Protein 8OWS (pdb70)

B-factor: mean 21.53, std 9.05, range [9.42, 72.97]

Structure (mmCIF, N/CA/C/O backbone):
data_8OWS
#
_entry.id   8OWS
#
_cell.length_a   48.378
_cell.length_b   68.054
_cell.length_c   69.747
_cell.angle_alpha   90.000
_cell.angle_beta   90.000
_cell.angle_gamma   90.000
#
_symmetry.space_group_name_H-M   'P 21 21 21'
#
loop_
_entity.id
_entity.type
_entity.pdbx_description
1 polymer PIM1
2 polymer 'Type IV secretion protein Rhs'
3 water water
#
loop_
_atom_site.group_PDB
_atom_site.id
_atom_site.type_symbol
_atom_site.label_atom_id
_atom_site.label_alt_id
_atom_site.label_comp_id
_atom_site.label_asym_id
_atom_site.label_entity_id
_atom_site.label_seq_id
_atom_site.pdbx_PDB_ins_code
_atom_site.Cartn_x
_atom_site.Cartn_y
_atom_site.Cartn_z
_atom_site.occupancy
_atom_site.B_iso_or_equiv
_atom_site.auth_seq_id
_atom_site.auth_comp_id
_atom_site.auth_asym_id
_atom_site.auth_atom_id
_atom_site.pdbx_PDB_model_num
ATOM 1 N N . MET A 1 1 ? 24.30681 -28.80986 -18.37208 1.000 37.79192 1 MET A N 1
ATOM 2 C CA . MET A 1 1 ? 23.58626 -28.70533 -17.10724 1.000 33.14733 1 MET A CA 1
ATOM 3 C C . MET A 1 1 ? 23.00169 -27.31112 -16.94460 1.000 27.86773 1 MET A C 1
ATOM 4 O O . MET A 1 1 ? 23.54348 -26.33303 -17.47235 1.000 28.73252 1 MET A O 1
ATOM 9 N N . ILE A 1 2 ? 21.91043 -27.22396 -16.19178 1.000 28.16464 2 ILE A N 1
ATOM 10 C CA . ILE A 1 2 ? 21.26996 -25.94207 -15.91791 1.000 26.54236 2 ILE A CA 1
ATOM 11 C C . ILE A 1 2 ? 22.06379 -25.21270 -14.84149 1.000 25.13250 2 ILE A C 1
ATOM 12 O O . ILE A 1 2 ? 22.41417 -25.78951 -13.80701 1.000 23.55652 2 ILE A O 1
ATOM 17 N N . ASN A 1 3 ? 22.37505 -23.94720 -15.09993 1.000 23.23675 3 ASN A N 1
ATOM 18 C CA . ASN A 1 3 ? 23.18910 -23.16650 -14.17546 1.000 24.23567 3 ASN A CA 1
ATOM 19 C C . ASN A 1 3 ? 22.52414 -23.08667 -12.80205 1.000 25.88496 3 ASN A C 1
ATOM 20 O O . ASN A 1 3 ? 21.32545 -22.81142 -12.69519 1.000 22.35384 3 ASN A O 1
ATOM 25 N N . ASN A 1 4 ? 23.31253 -23.30083 -11.73986 1.000 22.66947 4 ASN A N 1
ATOM 26 C CA . ASN A 1 4 ? 22.75540 -23.32195 -10.38647 1.000 25.64741 4 ASN A CA 1
ATOM 27 C C . ASN A 1 4 ? 22.07426 -22.01027 -10.01034 1.000 19.49645 4 ASN A C 1
ATOM 28 O O . ASN A 1 4 ? 21.11777 -22.01259 -9.23060 1.000 20.89459 4 ASN A O 1
ATOM 33 N N . LYS A 1 5 ? 22.58308 -20.87678 -10.49710 1.000 21.12500 5 LYS A N 1
ATOM 34 C CA . LYS A 1 5 ? 21.94149 -19.60870 -10.17120 1.000 19.89707 5 LYS A CA 1
ATOM 35 C C . LYS A 1 5 ? 20.50939 -19.56261 -10.69789 1.000 18.79128 5 LYS A C 1
ATOM 36 O O . LYS A 1 5 ? 19.63457 -18.95205 -10.07018 1.000 18.85277 5 LYS A O 1
ATOM 55 N N . LEU A 1 6 ? 20.24689 -20.22359 -11.83061 1.000 18.91391 6 LEU A N 1
ATOM 56 C CA . LEU A 1 6 ? 18.89325 -20.23545 -12.37365 1.000 19.27800 6 LEU A CA 1
ATOM 57 C C . LEU A 1 6 ? 17.96945 -21.07942 -11.51050 1.000 19.13967 6 LEU A C 1
ATOM 58 O O . LEU A 1 6 ? 16.78287 -20.77309 -11.37158 1.000 16.36358 6 LEU A O 1
ATOM 74 N N . ILE A 1 7 ? 18.48627 -22.16773 -10.93445 1.000 18.65805 7 ILE A N 1
ATOM 75 C CA . ILE A 1 7 ? 17.68071 -22.95834 -10.00872 1.000 18.30071 7 ILE A CA 1
ATOM 76 C C . ILE A 1 7 ? 17.32344 -22.12657 -8.78224 1.000 17.42470 7 ILE A C 1
ATOM 77 O O . ILE A 1 7 ? 16.20359 -22.20175 -8.26365 1.000 16.97300 7 ILE A O 1
ATOM 93 N N . GLU A 1 8 ? 18.25495 -21.28558 -8.33129 1.000 18.52988 8 GLU A N 1
ATOM 94 C CA . GLU A 1 8 ? 17.96640 -20.39896 -7.21024 1.000 19.50397 8 GLU A CA 1
ATOM 95 C C . GLU A 1 8 ? 16.88155 -19.38472 -7.56180 1.000 16.57124 8 GLU A C 1
ATOM 96 O O . GLU A 1 8 ? 15.98037 -19.12839 -6.76010 1.000 17.64736 8 GLU A O 1
ATOM 108 N N . ILE A 1 9 ? 16.92312 -18.82245 -8.77553 1.000 16.30897 9 ILE A N 1
ATOM 109 C CA . ILE A 1 9 ? 15.85326 -17.91904 -9.19846 1.000 16.35119 9 ILE A CA 1
ATOM 110 C C . ILE A 1 9 ? 14.51054 -18.64648 -9.20166 1.000 17.21720 9 ILE A C 1
ATOM 111 O O . ILE A 1 9 ? 13.49631 -18.11465 -8.74021 1.000 16.58020 9 ILE A O 1
ATOM 127 N N . ASP A 1 10 ? 14.48739 -19.88183 -9.72214 1.000 15.89191 10 ASP A N 1
ATOM 128 C CA . ASP A 1 10 ? 13.26678 -20.69910 -9.70302 1.000 17.71664 10 ASP A CA 1
ATOM 129 C C . ASP A 1 10 ? 12.73268 -20.82895 -8.28237 1.000 15.59983 10 ASP A C 1
ATOM 130 O O . ASP A 1 10 ? 11.53350 -20.63712 -8.02548 1.000 16.16671 10 ASP A O 1
ATOM 139 N N A ASN A 1 11 ? 13.62052 -21.11709 -7.32810 0.589 17.10131 11 ASN A N 1
ATOM 140 N N B ASN A 1 11 ? 13.61794 -21.12754 -7.32666 0.411 17.12654 11 ASN A N 1
ATOM 141 C CA A ASN A 1 11 ? 13.18773 -21.27182 -5.94288 0.589 19.37126 11 ASN A CA 1
ATOM 142 C CA B ASN A 1 11 ? 13.18431 -21.26599 -5.93960 0.411 19.38386 11 ASN A CA 1
ATOM 143 C C A ASN A 1 11 ? 12.57815 -19.98209 -5.40666 0.589 18.37864 11 ASN A C 1
ATOM 144 C C B ASN A 1 11 ? 12.56198 -19.97621 -5.42405 0.411 18.41856 11 ASN A C 1
ATOM 145 O O A ASN A 1 11 ? 11.57592 -20.01293 -4.68432 0.589 19.19894 11 ASN A O 1
ATOM 146 O O B ASN A 1 11 ? 11.54357 -20.00201 -4.72311 0.411 19.19803 11 ASN A O 1
ATOM 167 N N . CYS A 1 12 ? 13.15744 -18.83494 -5.77159 1.000 16.64000 12 CYS A N 1
ATOM 168 C CA . CYS A 1 12 ? 12.63379 -17.56060 -5.29351 1.000 19.61416 12 CYS A CA 1
ATOM 169 C C . CYS A 1 12 ? 11.28950 -17.24549 -5.93027 1.000 18.63304 12 CYS A C 1
ATOM 170 O O . CYS A 1 12 ? 10.32906 -16.89537 -5.24191 1.000 19.72633 12 CYS A O 1
ATOM 178 N N . LEU A 1 13 ? 11.20512 -17.37420 -7.25721 1.000 17.44549 13 LEU A N 1
ATOM 179 C CA . LEU A 1 13 ? 9.97589 -17.05580 -7.96197 1.000 18.45587 13 LEU A CA 1
ATOM 180 C C . LEU A 1 13 ? 8.82704 -17.92240 -7.49700 1.000 21.00582 13 LEU A C 1
ATOM 181 O O . LEU A 1 13 ? 7.66866 -17.50209 -7.54438 1.000 20.29971 13 LEU A O 1
ATOM 197 N N . SER A 1 14 ? 9.12650 -19.14426 -7.08172 1.000 20.11033 14 SER A N 1
ATOM 198 C CA . SER A 1 14 ? 8.08986 -20.10642 -6.75751 1.000 20.26701 14 SER A CA 1
ATOM 199 C C . SER A 1 14 ? 7.68752 -20.03691 -5.29797 1.000 22.18709 14 SER A C 1
ATOM 200 O O . SER A 1 14 ? 6.77805 -20.75599 -4.88454 1.000 23.09066 14 SER A O 1
ATOM 208 N N . ALA A 1 15 ? 8.33845 -19.18840 -4.51785 1.000 20.54771 15 ALA A N 1
ATOM 209 C CA . ALA A 1 15 ? 8.03254 -19.09993 -3.10340 1.000 19.83305 15 ALA A CA 1
ATOM 210 C C . ALA A 1 15 ? 6.62358 -18.55182 -2.89831 1.000 23.43234 15 ALA A C 1
ATOM 211 O O . ALA A 1 15 ? 6.17102 -17.67127 -3.64848 1.000 21.21626 15 ALA A O 1
ATOM 213 N N . PRO A 1 16 ? 5.90403 -19.03620 -1.89376 1.000 22.27250 16 PRO A N 1
ATOM 214 C CA . PRO A 1 16 ? 4.56914 -18.50033 -1.62928 1.000 24.08068 16 PRO A CA 1
ATOM 215 C C . PRO A 1 16 ? 4.61524 -16.98767 -1.45834 1.000 23.82130 16 PRO A C 1
ATOM 216 O O . PRO A 1 16 ? 5.49493 -16.43797 -0.78927 1.000 22.56509 16 PRO A O 1
ATOM 220 N N . SER A 1 17 ? 3.65812 -16.31085 -2.08337 1.000 21.46031 17 SER A N 1
ATOM 221 C CA . SER A 1 17 ? 3.45264 -14.87056 -1.94005 1.000 24.84683 17 SER A CA 1
ATOM 222 C C . SER A 1 17 ? 4.56944 -14.01194 -2.52292 1.000 20.48326 17 SER A C 1
ATOM 223 O O . SER A 1 17 ? 4.60219 -12.81499 -2.24205 1.000 18.82945 17 SER A O 1
ATOM 226 N N . PHE A 1 18 ? 5.47635 -14.57869 -3.32704 1.000 18.95093 18 PHE A N 1
ATOM 227 C CA . PHE A 1 18 ? 6.58849 -13.79367 -3.86311 1.000 17.97385 18 PHE A CA 1
ATOM 228 C C . PHE A 1 18 ? 6.10226 -12.51894 -4.54462 1.000 16.16313 18 PHE A C 1
ATOM 229 O O . PHE A 1 18 ? 6.73659 -11.46371 -4.41562 1.000 15.97849 18 PHE A O 1
ATOM 246 N N . PHE A 1 19 ? 5.00743 -12.59827 -5.29957 1.000 16.38188 19 PHE A N 1
ATOM 247 C CA . PHE A 1 19 ? 4.51854 -11.46549 -6.07539 1.000 15.79201 19 PHE A CA 1
ATOM 248 C C . PHE A 1 19 ? 3.36089 -10.72886 -5.40713 1.000 15.66158 19 PHE A C 1
ATOM 249 O O . PHE A 1 19 ? 2.74106 -9.85671 -6.03584 1.000 15.97903 19 PHE A O 1
ATOM 266 N N . ASP A 1 20 ? 3.05482 -11.05537 -4.14542 1.000 17.13863 20 ASP A N 1
ATOM 267 C CA . ASP A 1 20 ? 1.91157 -10.42491 -3.49437 1.000 17.34551 20 ASP A CA 1
ATOM 268 C C . ASP A 1 20 ? 2.07896 -8.91066 -3.37391 1.000 16.20767 20 ASP A C 1
ATOM 269 O O . ASP A 1 20 ? 1.07433 -8.18657 -3.31658 1.000 17.98159 20 ASP A O 1
ATOM 274 N N . PHE A 1 21 ? 3.31924 -8.40926 -3.34610 1.000 17.77249 21 PHE A N 1
ATOM 275 C CA . PHE A 1 21 ? 3.53266 -6.96179 -3.27872 1.000 16.53652 21 PHE A CA 1
ATOM 276 C C . PHE A 1 21 ? 2.85713 -6.21753 -4.42770 1.000 17.15408 21 PHE A C 1
ATOM 277 O O . PHE A 1 21 ? 2.59958 -5.01471 -4.31428 1.000 16.97324 21 PHE A O 1
ATOM 285 N N . LEU A 1 22 ? 2.56948 -6.88857 -5.54323 1.000 15.79307 22 LEU A N 1
ATOM 286 C CA . LEU A 1 22 ? 1.92818 -6.20849 -6.65937 1.000 15.73852 22 LEU A CA 1
ATOM 287 C C . LEU A 1 22 ? 0.55969 -5.65975 -6.29845 1.000 16.29838 22 LEU A C 1
ATOM 288 O O . LEU A 1 22 ? 0.06133 -4.77875 -6.99996 1.000 16.75029 22 LEU A O 1
ATOM 304 N N . LYS A 1 23 ? -0.05960 -6.16238 -5.22980 1.000 18.58914 23 LYS A N 1
ATOM 305 C CA . LYS A 1 23 ? -1.36017 -5.64594 -4.83214 1.000 19.65119 23 LYS A CA 1
ATOM 306 C C . LYS A 1 23 ? -1.29738 -4.17386 -4.44184 1.000 21.35366 23 LYS A C 1
ATOM 307 O O . LYS A 1 23 ? -2.32400 -3.49262 -4.50098 1.000 24.35444 23 LYS A O 1
ATOM 326 N N . SER A 1 24 ? -0.12465 -3.66935 -4.08417 1.000 19.63613 24 SER A N 1
ATOM 327 C CA . SER A 1 24 ? 0.04285 -2.28491 -3.67742 1.000 21.47662 24 SER A CA 1
ATOM 328 C C . SER A 1 24 ? 0.67704 -1.41573 -4.75063 1.000 22.59973 24 SER A C 1
ATOM 329 O O . SER A 1 24 ? 1.04042 -0.27044 -4.46890 1.000 21.39558 24 SER A O 1
ATOM 337 N N . LEU A 1 25 ? 0.83629 -1.92392 -5.96694 1.000 18.66027 25 LEU A N 1
ATOM 338 C CA . LEU A 1 25 ? 1.55029 -1.17359 -6.99167 1.000 18.23483 25 LEU A CA 1
ATOM 339 C C . LEU A 1 25 ? 0.64681 -0.16050 -7.68323 1.000 17.10109 25 LEU A C 1
ATOM 340 O O . LEU A 1 25 ? -0.47139 -0.47923 -8.08887 1.000 16.90716 25 LEU A O 1
ATOM 356 N N . ASN A 1 26 ? 1.13919 1.06266 -7.82190 1.000 15.88137 26 ASN A N 1
ATOM 357 C CA . ASN A 1 26 ? 0.53365 2.04239 -8.72372 1.000 17.93736 26 ASN A CA 1
ATOM 358 C C . ASN A 1 26 ? 1.03567 1.70999 -10.12948 1.000 16.56322 26 ASN A C 1
ATOM 359 O O . ASN A 1 26 ? 2.11961 2.13191 -10.52520 1.000 15.77953 26 ASN A O 1
ATOM 370 N N . VAL A 1 27 ? 0.23709 0.94394 -10.86467 1.000 14.94303 27 VAL A N 1
ATOM 371 C CA . VAL A 1 27 ? 0.68380 0.36453 -12.13114 1.000 15.43850 27 VAL A CA 1
ATOM 372 C C . VAL A 1 27 ? 1.03819 1.44741 -13.14051 1.000 15.61263 27 VAL A C 1
ATOM 373 O O . VAL A 1 27 ? 2.11081 1.42858 -13.76032 1.000 13.60308 27 VAL A O 1
ATOM 386 N N . ASP A 1 28 ? 0.13370 2.41022 -13.33743 1.000 14.85862 28 ASP A N 1
ATOM 387 C CA . ASP A 1 28 ? 0.36922 3.40281 -14.38184 1.000 15.46349 28 ASP A CA 1
ATOM 388 C C . ASP A 1 28 ? 1.59677 4.25206 -14.06933 1.000 14.32932 28 ASP A C 1
ATOM 389 O O . ASP A 1 28 ? 2.39066 4.57281 -14.95743 1.000 14.08143 28 ASP A O 1
ATOM 398 N N . SER A 1 29 ? 1.75414 4.65199 -12.80801 1.000 14.49095 29 SER A N 1
ATOM 399 C CA . SER A 1 29 ? 2.90933 5.46375 -12.44261 1.000 15.63120 29 SER A CA 1
ATOM 400 C C . SER A 1 29 ? 4.21211 4.70152 -12.65055 1.000 14.33098 29 SER A C 1
ATOM 401 O O . SER A 1 29 ? 5.20102 5.25962 -13.16038 1.000 14.08154 29 SER A O 1
ATOM 409 N N . ALA A 1 30 ? 4.23682 3.41478 -12.26196 1.000 15.06224 30 ALA A N 1
ATOM 410 C CA . ALA A 1 30 ? 5.46543 2.63433 -12.38173 1.000 12.85509 30 ALA A CA 1
ATOM 411 C C . ALA A 1 30 ? 5.82802 2.40686 -13.84324 1.000 11.84077 30 ALA A C 1
ATOM 412 O O . ALA A 1 30 ? 6.98821 2.54839 -14.22476 1.000 13.69041 30 ALA A O 1
ATOM 419 N N . LEU A 1 31 ? 4.84287 2.07496 -14.67949 1.000 12.91197 31 LEU A N 1
ATOM 420 C CA . LEU A 1 31 ? 5.12782 1.85281 -16.09921 1.000 11.30407 31 LEU A CA 1
ATOM 421 C C . LEU A 1 31 ? 5.50738 3.15471 -16.80132 1.000 13.02419 31 LEU A C 1
ATOM 422 O O . LEU A 1 31 ? 6.40600 3.17729 -17.63927 1.000 12.66299 31 LEU A O 1
ATOM 438 N N . ASP A 1 32 ? 4.83887 4.25652 -16.45480 1.000 13.98460 32 ASP A N 1
ATOM 439 C CA . ASP A 1 32 ? 5.24749 5.55287 -16.99121 1.000 14.06076 32 ASP A CA 1
ATOM 440 C C . ASP A 1 32 ? 6.71011 5.83679 -16.65492 1.000 13.80749 32 ASP A C 1
ATOM 441 O O . ASP A 1 32 ? 7.48766 6.26418 -17.51786 1.000 15.61715 32 ASP A O 1
ATOM 450 N N A SER A 1 33 ? 7.10174 5.59742 -15.39538 0.518 13.28704 33 SER A N 1
ATOM 451 N N B SER A 1 33 ? 7.09651 5.60388 -15.39299 0.482 13.28129 33 SER A N 1
ATOM 452 C CA A SER A 1 33 ? 8.49078 5.80838 -14.99653 0.518 14.71455 33 SER A CA 1
ATOM 453 C CA B SER A 1 33 ? 8.48594 5.79378 -14.98961 0.482 14.71024 33 SER A CA 1
ATOM 454 C C A SER A 1 33 ? 9.43335 4.89774 -15.77642 0.518 14.59774 33 SER A C 1
ATOM 455 C C B SER A 1 33 ? 9.41563 4.90638 -15.80583 0.482 14.61261 33 SER A C 1
ATOM 456 O O A SER A 1 33 ? 10.50568 5.32956 -16.20626 0.518 15.33157 33 SER A O 1
ATOM 457 O O B SER A 1 33 ? 10.45689 5.35859 -16.28861 0.482 15.31405 33 SER A O 1
ATOM 472 N N . ARG A 1 34 ? 9.04702 3.63644 -15.98083 1.000 13.50131 34 ARG A N 1
ATOM 473 C CA . ARG A 1 34 ? 9.89216 2.72880 -16.74880 1.000 14.21014 34 ARG A CA 1
ATOM 474 C C . ARG A 1 34 ? 9.99496 3.12065 -18.21199 1.000 12.97571 34 ARG A C 1
ATOM 475 O O . ARG A 1 34 ? 11.00169 2.80234 -18.86182 1.000 13.45438 34 ARG A O 1
ATOM 496 N N . ASP A 1 35 ? 8.98702 3.81835 -18.74449 1.000 13.29075 35 ASP A N 1
ATOM 497 C CA . ASP A 1 35 ? 9.03697 4.25251 -20.13404 1.000 13.07429 35 ASP A CA 1
ATOM 498 C C . ASP A 1 35 ? 9.84479 5.52862 -20.32248 1.000 15.27279 35 ASP A C 1
ATOM 499 O O . ASP A 1 35 ? 10.09779 5.90154 -21.47022 1.000 18.72369 35 ASP A O 1
ATOM 508 N N . GLU A 1 36 ? 10.22024 6.21592 -19.24433 1.000 15.85764 36 GLU A N 1
ATOM 509 C CA . GLU A 1 36 ? 11.00465 7.43909 -19.36722 1.000 16.66076 36 GLU A CA 1
ATOM 510 C C . GLU A 1 36 ? 12.45329 7.08465 -19.67692 1.000 17.07561 36 GLU A C 1
ATOM 511 O O . GL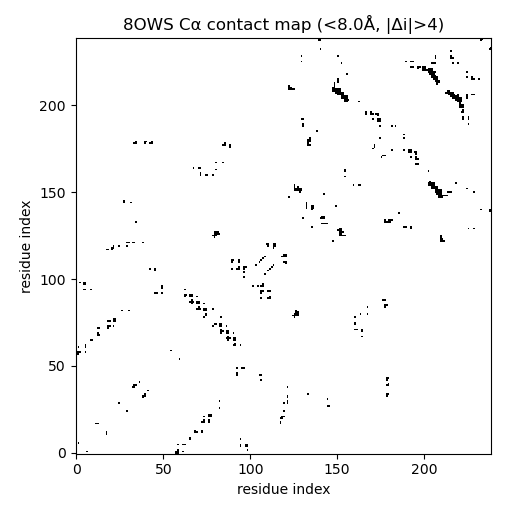U A 1 36 ? 12.89694 5.96225 -19.43567 1.000 16.05181 36 GLU A O 1
ATOM 523 N N . PRO A 1 37 ? 13.21285 8.02058 -20.24137 1.000 17.50183 37 PRO A N 1
ATOM 524 C CA . PRO A 1 37 ? 14.55484 7.66491 -20.72836 1.000 17.56563 37 PRO A CA 1
ATOM 525 C C . PRO A 1 37 ? 15.48485 7.07658 -19.68430 1.000 16.97750 37 PRO A C 1
ATOM 526 O O . PRO A 1 37 ? 16.25319 6.16032 -20.00495 1.000 17.39616 37 PRO A O 1
ATOM 537 N N . GLU A 1 38 ? 15.48564 7.58570 -18.45186 1.000 17.83798 38 GLU A N 1
ATOM 538 C CA . GLU A 1 38 ? 16.46474 7.09684 -17.49113 1.000 19.45605 38 GLU A CA 1
ATOM 539 C C . GLU A 1 38 ? 16.37060 5.58197 -17.35591 1.000 15.87302 38 GLU A C 1
ATOM 540 O O . GLU A 1 38 ? 17.36619 4.86453 -17.52587 1.000 19.19562 38 GLU A O 1
ATOM 552 N N . PHE A 1 39 ? 15.18287 5.07083 -17.03975 1.000 14.79032 39 PHE A N 1
ATOM 553 C CA . PHE A 1 39 ? 15.03734 3.63062 -16.89231 1.000 13.95774 39 PHE A CA 1
ATOM 554 C C . PHE A 1 39 ? 15.10743 2.92558 -18.24202 1.000 13.77680 39 PHE A C 1
ATOM 555 O O . PHE A 1 39 ? 15.78822 1.90647 -18.38628 1.000 13.39961 39 PHE A O 1
ATOM 572 N N . ASP A 1 40 ? 14.40019 3.44701 -19.23791 1.000 13.99292 40 ASP A N 1
ATOM 573 C CA . ASP A 1 40 ? 14.29221 2.74274 -20.51879 1.000 14.98725 40 ASP A CA 1
ATOM 574 C C . ASP A 1 40 ? 15.65367 2.59253 -21.19198 1.000 14.37513 40 ASP A C 1
ATOM 575 O O . ASP A 1 40 ? 15.98992 1.51561 -21.70152 1.000 14.76460 40 ASP A O 1
ATOM 584 N N . ASP A 1 41 ? 16.47451 3.65198 -21.15798 1.000 15.47589 41 ASP A N 1
ATOM 585 C CA . ASP A 1 41 ? 17.79948 3.57168 -21.75989 1.000 16.75371 41 ASP A CA 1
ATOM 586 C C . ASP A 1 41 ? 18.67354 2.56494 -21.01682 1.000 14.35815 41 ASP A C 1
ATOM 587 O O . ASP A 1 41 ? 19.43610 1.81848 -21.63286 1.000 16.02647 41 ASP A O 1
ATOM 596 N N A CYS A 1 42 ? 18.56497 2.53389 -19.70002 0.458 14.87003 42 CYS A N 1
ATOM 597 N N B CYS A 1 42 ? 18.59455 2.55898 -19.68108 0.542 14.85165 42 CYS A N 1
ATOM 598 C CA A CYS A 1 42 ? 19.37482 1.59952 -18.93994 0.458 16.82646 42 CYS A CA 1
ATOM 599 C CA B CYS A 1 42 ? 19.36413 1.59603 -18.89817 0.542 16.86325 42 CYS A CA 1
ATOM 600 C C A CYS A 1 42 ? 18.95300 0.16013 -19.20063 0.458 15.12847 42 CYS A C 1
ATOM 601 C C B CYS A 1 42 ? 18.95411 0.16822 -19.23758 0.542 15.12446 42 CYS A C 1
ATOM 602 O O A CYS A 1 42 ? 19.80157 -0.72545 -19.35315 0.458 14.65860 42 CYS A O 1
ATOM 603 O O B CYS A 1 42 ? 19.80039 -0.70462 -19.45814 0.542 14.66972 42 CYS A O 1
ATOM 618 N N . TRP A 1 43 ? 17.64503 -0.09778 -19.23160 1.000 14.63102 43 TRP A N 1
ATOM 619 C CA . TRP A 1 43 ? 17.16202 -1.43334 -19.53341 1.000 14.52928 43 TRP A CA 1
ATOM 620 C C . TRP A 1 43 ? 17.64343 -1.87575 -20.90847 1.000 13.66601 43 TRP A C 1
ATOM 621 O O . TRP A 1 43 ? 18.15772 -2.98471 -21.06989 1.000 13.48014 43 TRP A O 1
ATOM 642 N N . MET A 1 44 ? 17.47275 -1.01542 -21.91156 1.000 14.43503 44 MET A N 1
ATOM 643 C CA . MET A 1 44 ? 17.90006 -1.37957 -23.25819 1.000 14.95562 44 MET A CA 1
ATOM 644 C C . MET A 1 44 ? 19.40563 -1.57209 -23.35408 1.000 16.11180 44 MET A C 1
ATOM 645 O O . MET A 1 44 ? 19.85539 -2.44201 -24.09980 1.000 15.09198 44 MET A O 1
ATOM 659 N N . SER A 1 45 ? 20.19293 -0.80320 -22.59964 1.000 14.92425 45 SER A N 1
ATOM 660 C CA . SER A 1 45 ? 21.63330 -1.03849 -22.57639 1.000 17.03415 45 SER A CA 1
ATOM 661 C C . SER A 1 45 ? 21.95990 -2.43371 -22.06501 1.000 16.15809 45 SER A C 1
ATOM 662 O O . SER A 1 45 ? 22.80850 -3.12956 -22.64167 1.000 18.00840 45 SER A O 1
ATOM 670 N N . GLU A 1 46 ? 21.29589 -2.87182 -20.98414 1.000 14.57774 46 GLU A N 1
ATOM 671 C CA . GLU A 1 46 ? 21.49162 -4.23599 -20.50743 1.000 15.13462 46 GLU A CA 1
ATOM 672 C C . GLU A 1 46 ? 21.09685 -5.23823 -21.58252 1.000 15.05704 46 GLU A C 1
ATOM 673 O O . GLU A 1 46 ? 21.83208 -6.19043 -21.87579 1.000 15.47588 46 GLU A O 1
ATOM 685 N N . PHE A 1 47 ? 19.91346 -5.03620 -22.16675 1.000 15.09997 47 PHE A N 1
ATOM 686 C CA . PHE A 1 47 ? 19.40323 -5.96288 -23.16523 1.000 15.79499 47 PHE A CA 1
ATOM 687 C C . PHE A 1 47 ? 20.34949 -6.06489 -24.35068 1.000 14.47481 47 PHE A C 1
ATOM 688 O O . PHE A 1 47 ? 20.66802 -7.16517 -24.81775 1.000 15.83801 47 PHE A O 1
ATOM 705 N N . ASN A 1 48 ? 20.77373 -4.92033 -24.87190 1.000 14.88703 48 ASN A N 1
ATOM 706 C CA . ASN A 1 48 ? 21.63187 -4.92162 -26.05474 1.000 16.29797 48 ASN A CA 1
ATOM 707 C C . ASN A 1 48 ? 22.96895 -5.59043 -25.77099 1.000 16.25924 48 ASN A C 1
ATOM 708 O O . ASN A 1 48 ? 23.48984 -6.32617 -26.61742 1.000 20.13253 48 ASN A O 1
ATOM 719 N N . SER A 1 49 ? 23.54183 -5.36055 -24.58731 1.000 17.73295 49 SER A N 1
ATOM 720 C CA . SER A 1 49 ? 24.80298 -6.00905 -24.24996 1.000 18.38171 49 SER A CA 1
ATOM 721 C C . SER A 1 49 ? 24.63089 -7.51363 -24.14713 1.000 19.45899 49 SER A C 1
ATOM 722 O O . SER A 1 49 ? 25.43874 -8.28119 -24.68795 1.000 20.51721 49 SER A O 1
ATOM 730 N N . LEU A 1 50 ? 23.55324 -7.95689 -23.50057 1.000 17.72487 50 LEU A N 1
ATOM 731 C CA . LEU A 1 50 ? 23.33617 -9.37671 -23.30844 1.000 17.74757 50 LEU A CA 1
ATOM 732 C C . LEU A 1 50 ? 22.99060 -10.06633 -24.61947 1.000 20.20084 50 LEU A C 1
ATOM 733 O O . LEU A 1 50 ? 23.30043 -11.25118 -24.79692 1.000 19.04213 50 LEU A O 1
ATOM 749 N N . ASP A 1 51 ? 22.35351 -9.34608 -25.54271 1.000 18.36743 51 ASP A N 1
ATOM 750 C CA . ASP A 1 51 ? 21.97551 -9.92232 -26.82619 1.000 19.15279 51 ASP A CA 1
ATOM 751 C C . ASP A 1 51 ? 23.18276 -10.28472 -27.67551 1.000 24.08027 51 ASP A C 1
ATOM 752 O O . ASP A 1 51 ? 23.05886 -11.12869 -28.56997 1.000 23.83839 51 ASP A O 1
ATOM 761 N N . LYS A 1 52 ? 24.33509 -9.68279 -27.41369 1.000 18.45254 52 LYS A N 1
ATOM 762 C CA . LYS A 1 52 ? 25.54357 -10.02778 -28.14689 1.000 19.83639 52 LYS A CA 1
ATOM 763 C C . LYS A 1 52 ? 26.23114 -11.26516 -27.59040 1.000 23.97828 52 LYS A C 1
ATOM 764 O O . LYS A 1 52 ? 27.15615 -11.78586 -28.23126 1.000 24.48937 52 LYS A O 1
ATOM 783 N N . GLU A 1 53 ? 25.82619 -11.74692 -26.42179 1.000 19.81590 53 GLU A N 1
ATOM 784 C CA . GLU A 1 53 ? 26.46156 -12.88915 -25.79627 1.000 19.95866 53 GLU A CA 1
ATOM 785 C C . GLU A 1 53 ? 25.87078 -14.18208 -26.35010 1.000 29.79399 53 GLU A C 1
ATOM 786 O O . GLU A 1 53 ? 24.84718 -14.18236 -27.04432 1.000 28.03892 53 GLU A O 1
ATOM 798 N N . SER A 1 54 ? 26.52424 -15.29476 -26.00418 1.000 32.05268 54 SER A N 1
ATOM 799 C CA . SER A 1 54 ? 26.14288 -16.63277 -26.44212 1.000 34.78567 54 SER A CA 1
ATOM 800 C C . SER A 1 54 ? 25.82119 -17.48314 -25.22225 1.000 28.16020 54 SER A C 1
ATOM 801 O O . SER A 1 54 ? 26.63364 -17.56991 -24.29776 1.000 34.07067 54 SER A O 1
ATOM 809 N N . PHE A 1 55 ? 24.64909 -18.12231 -25.22290 1.000 26.39844 55 PHE A N 1
ATOM 810 C CA . PHE A 1 55 ? 24.20635 -18.92273 -24.08803 1.000 26.73298 55 PHE A CA 1
ATOM 811 C C . PHE A 1 55 ? 23.96282 -20.37485 -24.48701 1.000 24.24988 55 PHE A C 1
ATOM 812 O O . PHE A 1 55 ? 23.58005 -20.66865 -25.62301 1.000 29.71784 55 PHE A O 1
ATOM 820 N N . GLN A 1 56 ? 24.20247 -21.27064 -23.52454 1.000 26.26410 56 GLN A N 1
ATOM 821 C CA . GLN A 1 56 ? 23.95397 -22.69491 -23.69837 1.000 26.14486 56 GLN A CA 1
ATOM 822 C C . GLN A 1 56 ? 22.46732 -22.95433 -23.88060 1.000 31.41089 56 GLN A C 1
ATOM 823 O O . GLN A 1 56 ? 21.62078 -22.26357 -23.31131 1.000 22.94774 56 GLN A O 1
ATOM 829 N N . ASP A 1 57 ? 22.14831 -24.00332 -24.63676 1.000 29.60823 57 ASP A N 1
ATOM 830 C CA . ASP A 1 57 ? 20.74498 -24.25271 -24.95056 1.000 29.92950 57 ASP A CA 1
ATOM 831 C C . ASP A 1 57 ? 19.94452 -24.67208 -23.72341 1.000 25.35043 57 ASP A C 1
ATOM 832 O O . ASP A 1 57 ? 18.77148 -24.29537 -23.58139 1.000 24.06855 57 ASP A O 1
ATOM 837 N N . ASP A 1 58 ? 20.53882 -25.45151 -22.81806 1.000 23.53135 58 ASP A N 1
ATOM 838 C CA . ASP A 1 58 ? 19.76891 -25.82475 -21.63416 1.000 20.64202 58 ASP A CA 1
ATOM 839 C C . ASP A 1 58 ? 19.45871 -24.60112 -20.77911 1.000 22.79522 58 ASP A C 1
ATOM 840 O O . ASP A 1 58 ? 18.35372 -24.48327 -20.24469 1.000 21.51883 58 ASP A O 1
ATOM 845 N N . ASP A 1 59 ? 20.39615 -23.65488 -20.68699 1.000 18.69699 59 ASP A N 1
ATOM 846 C CA . ASP A 1 59 ? 20.11877 -22.42671 -19.94037 1.000 17.22726 59 ASP A CA 1
ATOM 847 C C . ASP A 1 59 ? 19.02989 -21.59793 -20.61790 1.000 20.93592 59 ASP A C 1
ATOM 848 O O . ASP A 1 59 ? 18.13318 -21.08521 -19.94104 1.000 16.98636 59 ASP A O 1
ATOM 853 N N . ILE A 1 60 ? 19.08935 -21.43956 -21.94309 1.000 18.43552 60 ILE A N 1
ATOM 854 C CA . ILE A 1 60 ? 18.04888 -20.68928 -22.64199 1.000 18.07762 60 ILE A CA 1
ATOM 855 C C . ILE A 1 60 ? 16.69264 -21.35549 -22.43824 1.000 18.65912 60 ILE A C 1
ATOM 856 O O . ILE A 1 60 ? 15.68674 -20.69280 -22.15027 1.000 18.04299 60 ILE A O 1
ATOM 872 N N . GLU A 1 61 ? 16.64071 -22.67427 -22.59876 1.000 18.61135 61 GLU A N 1
ATOM 873 C CA . GLU A 1 61 ? 15.37749 -23.38070 -22.39837 1.000 18.62960 61 GLU A CA 1
ATOM 874 C C . GLU A 1 61 ? 14.86745 -23.17425 -20.98173 1.000 17.38047 61 GLU A C 1
ATOM 875 O O . GLU A 1 61 ? 13.67396 -22.92108 -20.76502 1.000 18.32957 61 GLU A O 1
ATOM 887 N N . PHE A 1 62 ? 15.75708 -23.27608 -19.99780 1.000 16.94920 62 PHE A N 1
ATOM 888 C CA . PHE A 1 62 ? 15.33864 -23.08708 -18.61463 1.000 15.98272 62 PHE A CA 1
ATOM 889 C C . PHE A 1 62 ? 14.90598 -21.64779 -18.34605 1.000 14.93760 62 PHE A C 1
ATOM 890 O O . PHE A 1 62 ? 13.93825 -21.41784 -17.60944 1.000 15.57656 62 PHE A O 1
ATOM 907 N N . ILE A 1 63 ? 15.58671 -20.67486 -18.95322 1.000 14.73543 63 ILE A N 1
ATOM 908 C CA . ILE A 1 63 ? 15.17842 -19.28182 -18.78738 1.000 14.23309 63 ILE A CA 1
ATOM 909 C C . ILE A 1 63 ? 13.76731 -19.07292 -19.32585 1.000 15.19859 63 ILE A C 1
ATOM 910 O O . ILE A 1 63 ? 12.96970 -18.32221 -18.75495 1.000 14.27783 63 ILE A O 1
ATOM 926 N N . ASP A 1 64 ? 13.42395 -19.74101 -20.42681 1.000 14.26930 64 ASP A N 1
ATOM 927 C CA . ASP A 1 64 ? 12.05142 -19.62836 -20.90870 1.000 16.05245 64 ASP A CA 1
ATOM 928 C C . ASP A 1 64 ? 11.04975 -20.16389 -19.89455 1.000 14.21363 64 ASP A C 1
ATOM 929 O O . ASP A 1 64 ? 9.95960 -19.60259 -19.75668 1.000 15.96359 64 ASP A O 1
ATOM 938 N N . SER A 1 65 ? 11.39913 -21.21767 -19.15102 1.000 14.23658 65 SER A N 1
ATOM 939 C CA . SER A 1 65 ? 10.50541 -21.69686 -18.09362 1.000 13.71410 65 SER A CA 1
ATOM 940 C C . SER A 1 65 ? 10.44042 -20.70412 -16.93399 1.000 13.28077 65 SER A C 1
ATOM 941 O O . SER A 1 65 ? 9.38327 -20.53818 -16.32364 1.000 14.85460 65 SER A O 1
ATOM 949 N N . LEU A 1 66 ? 11.54093 -19.99469 -16.65761 1.000 13.20321 66 LEU A N 1
ATOM 950 C CA . LEU A 1 66 ? 11.51030 -18.95223 -15.64047 1.000 14.27596 66 LEU A CA 1
ATOM 951 C C . LEU A 1 66 ? 10.63815 -17.77407 -16.06180 1.000 11.88846 66 LEU A C 1
ATOM 952 O O . LEU A 1 66 ? 9.90636 -17.21057 -15.23180 1.000 12.71365 66 LEU A O 1
ATOM 968 N N . ARG A 1 67 ? 10.71377 -17.38820 -17.33602 1.000 13.32482 67 ARG A N 1
ATOM 969 C CA . ARG A 1 67 ? 9.83755 -16.34371 -17.85728 1.000 13.09422 67 ARG A CA 1
ATOM 970 C C . ARG A 1 67 ? 8.36838 -16.71856 -17.70032 1.000 12.55975 67 ARG A C 1
ATOM 971 O O . ARG A 1 67 ? 7.54354 -15.89595 -17.27719 1.000 13.21449 67 ARG A O 1
ATOM 992 N N . GLU A 1 68 ? 8.02533 -17.97124 -18.00098 1.000 13.13519 68 GLU A N 1
ATOM 993 C CA . GLU A 1 68 ? 6.62638 -18.38306 -17.90496 1.000 12.34906 68 GLU A CA 1
ATOM 994 C C . GLU A 1 68 ? 6.14868 -18.33100 -16.46085 1.000 11.76307 68 GLU A C 1
ATOM 995 O O . GLU A 1 68 ? 5.04026 -17.86227 -16.18722 1.000 13.13518 68 GLU A O 1
ATOM 1007 N N . LYS A 1 69 ? 6.97500 -18.79513 -15.52329 1.000 12.04588 69 LYS A N 1
ATOM 1008 C CA . LYS A 1 69 ? 6.63866 -18.70926 -14.10771 1.000 12.73381 69 LYS A CA 1
ATOM 1009 C C . LYS A 1 69 ? 6.48955 -17.26104 -13.66472 1.000 12.56657 69 LYS A C 1
ATOM 1010 O O . LYS A 1 69 ? 5.50418 -16.89948 -13.01822 1.000 14.18151 69 LYS A O 1
ATOM 1029 N N . ALA A 1 70 ? 7.45519 -16.41895 -14.00460 1.000 13.39743 70 ALA A N 1
ATOM 1030 C CA . ALA A 1 70 ? 7.36880 -15.02161 -13.60010 1.000 13.80178 70 ALA A CA 1
ATOM 1031 C C . ALA A 1 70 ? 6.11894 -14.37533 -14.16756 1.000 13.24656 70 ALA A C 1
ATOM 1032 O O . ALA A 1 70 ? 5.43390 -13.60125 -13.47652 1.000 13.31343 70 ALA A O 1
ATOM 1039 N N . PHE A 1 71 ? 5.83172 -14.63963 -15.44239 1.000 12.31378 71 PHE A N 1
ATOM 1040 C CA . PHE A 1 71 ? 4.64609 -14.05199 -16.05196 1.000 11.48478 71 PHE A CA 1
ATOM 1041 C C . PHE A 1 71 ? 3.38504 -14.50565 -15.32674 1.000 11.32947 71 PHE A C 1
ATOM 1042 O O . PHE A 1 71 ? 2.55209 -13.68553 -14.90903 1.000 12.41975 71 PHE A O 1
ATOM 1059 N N . LYS A 1 72 ? 3.20374 -15.81662 -15.20872 1.000 12.77842 72 LYS A N 1
ATOM 1060 C CA . LYS A 1 72 ? 1.93174 -16.33729 -14.72484 1.000 13.67165 72 LYS A CA 1
ATOM 1061 C C . LYS A 1 72 ? 1.75937 -16.12495 -13.23336 1.000 14.04177 72 LYS A C 1
ATOM 1062 O O . LYS A 1 72 ? 0.67336 -15.75286 -12.79251 1.000 14.26018 72 LYS A O 1
ATOM 1081 N N . TYR A 1 73 ? 2.81588 -16.31177 -12.44474 1.000 14.28632 73 TYR A N 1
ATOM 1082 C CA . TYR A 1 73 ? 2.68793 -16.11110 -11.00113 1.000 15.22096 73 TYR A CA 1
ATOM 1083 C C . TYR A 1 73 ? 2.35760 -14.64853 -10.69721 1.000 13.59424 73 TYR A C 1
ATOM 1084 O O . TYR A 1 73 ? 1.55474 -14.34638 -9.80659 1.000 15.64537 73 TYR A O 1
ATOM 1102 N N . SER A 1 74 ? 2.95210 -13.70803 -11.43593 1.000 12.35749 74 SER A N 1
ATOM 1103 C CA . SER A 1 74 ? 2.60093 -12.30847 -11.22592 1.000 13.32010 74 SER A CA 1
ATOM 1104 C C . SER A 1 74 ? 1.21566 -11.97472 -11.77852 1.000 14.07204 74 SER A C 1
ATOM 1105 O O . SER A 1 74 ? 0.50103 -11.14435 -11.19303 1.000 14.78527 74 SER A O 1
ATOM 1113 N N . PHE A 1 75 ? 0.81727 -12.60757 -12.88247 1.000 12.49320 75 PHE A N 1
ATOM 1114 C CA . PHE A 1 75 ? -0.49775 -12.35190 -13.46185 1.000 13.88172 75 PHE A CA 1
ATOM 1115 C C . PHE A 1 75 ? -1.60541 -12.75781 -12.50446 1.000 15.26449 75 PHE A C 1
ATOM 1116 O O . PHE A 1 75 ? -2.66081 -12.12151 -12.46939 1.000 15.32934 75 PHE A O 1
ATOM 1133 N N . ARG A 1 76 ? -1.37569 -13.81334 -11.72011 1.000 13.96971 76 ARG A N 1
ATOM 1134 C CA . ARG A 1 76 ? -2.37172 -14.27628 -10.76320 1.000 16.01848 76 ARG A CA 1
ATOM 1135 C C . ARG A 1 76 ? -2.65660 -13.25277 -9.68142 1.000 20.29342 76 ARG A C 1
ATOM 1136 O O . ARG A 1 76 ? -3.74473 -13.28068 -9.09718 1.000 21.31164 76 ARG A O 1
ATOM 1157 N N . VAL A 1 77 ? -1.73107 -12.33102 -9.42452 1.000 15.45799 77 VAL A N 1
ATOM 1158 C CA . VAL A 1 77 ? -1.91967 -11.37875 -8.33627 1.000 15.48915 77 VAL A CA 1
ATOM 1159 C C . VAL A 1 77 ? -2.77999 -10.19820 -8.77653 1.000 18.56216 77 VAL A C 1
ATOM 1160 O O . VAL A 1 77 ? -3.73661 -9.83331 -8.08844 1.000 21.19650 77 VAL A O 1
ATOM 1173 N N . ILE A 1 78 ? -2.45909 -9.56338 -9.91109 1.000 17.41821 78 ILE A N 1
ATOM 1174 C CA . ILE A 1 78 ? -3.17868 -8.37149 -10.34458 1.000 18.52467 78 ILE A CA 1
ATOM 1175 C C . ILE A 1 78 ? -3.66781 -8.43131 -11.78737 1.000 18.82216 78 ILE A C 1
ATOM 1176 O O . ILE A 1 78 ? -4.27284 -7.46546 -12.26064 1.000 18.62777 78 ILE A O 1
ATOM 1192 N N . ASN A 1 79 ? -3.45811 -9.53584 -12.51154 1.000 15.85265 79 ASN A N 1
ATOM 1193 C CA . ASN A 1 79 ? -4.09593 -9.72584 -13.81011 1.000 18.35052 79 ASN A CA 1
ATOM 1194 C C . ASN A 1 79 ? -3.80624 -8.56452 -14.76091 1.000 17.85010 79 ASN A C 1
ATOM 1195 O O . ASN A 1 79 ? -4.67776 -8.08591 -15.49696 1.000 18.97082 79 ASN A O 1
ATOM 1206 N N . ASN A 1 80 ? -2.56357 -8.09210 -14.75720 1.000 14.73995 80 ASN A N 1
ATOM 1207 C CA . ASN A 1 80 ? -2.16001 -7.00251 -15.63283 1.000 16.02269 80 ASN A CA 1
ATOM 1208 C C . ASN A 1 80 ? -1.11553 -7.51953 -16.61229 1.000 15.99199 80 ASN A C 1
ATOM 1209 O O . ASN A 1 80 ? -0.00857 -7.89359 -16.20595 1.000 14.20585 80 ASN A O 1
ATOM 1220 N N . ALA A 1 81 ? -1.46158 -7.53365 -17.90223 1.000 14.15502 81 ALA A N 1
ATOM 1221 C CA . ALA A 1 81 ? -0.57115 -8.14088 -18.88827 1.000 13.54628 81 ALA A CA 1
ATOM 1222 C C . ALA A 1 81 ? 0.73835 -7.37660 -19.04714 1.000 13.21553 81 ALA A C 1
ATOM 1223 O O . ALA A 1 81 ? 1.80479 -7.98872 -19.19364 1.000 13.08896 81 ALA A O 1
ATOM 1230 N N . GLU A 1 82 ? 0.69599 -6.03905 -19.03953 1.000 13.83013 82 GLU A N 1
ATOM 1231 C CA . GLU A 1 82 ? 1.92862 -5.28760 -19.23222 1.000 14.08224 82 GLU A CA 1
ATOM 1232 C C . GLU A 1 82 ? 2.87857 -5.49140 -18.05761 1.000 12.86293 82 GLU A C 1
ATOM 1233 O O . GLU A 1 82 ? 4.07848 -5.67802 -18.25161 1.000 13.17279 82 GLU A O 1
ATOM 1245 N N . ILE A 1 83 ? 2.36218 -5.44891 -16.82490 1.000 12.53812 83 ILE A N 1
ATOM 1246 C CA . ILE A 1 83 ? 3.20606 -5.72704 -15.67274 1.000 12.01456 83 ILE A CA 1
ATOM 1247 C C . ILE A 1 83 ? 3.82801 -7.11389 -15.80810 1.000 11.95756 83 ILE A C 1
ATOM 1248 O O . ILE A 1 83 ? 5.04206 -7.29319 -15.66446 1.000 12.32130 83 ILE A O 1
ATOM 1264 N N . SER A 1 84 ? 2.98979 -8.12801 -16.05487 1.000 12.05487 84 SER A N 1
ATOM 1265 C CA . SER A 1 84 ? 3.50864 -9.49438 -16.13576 1.000 10.95608 84 SER A CA 1
ATOM 1266 C C . SER A 1 84 ? 4.52258 -9.64124 -17.26738 1.000 10.63539 84 SER A C 1
ATOM 1267 O O . SER A 1 84 ? 5.53770 -10.33905 -17.11774 1.000 10.67785 84 SER A O 1
ATOM 1275 N N . SER A 1 85 ? 4.27917 -8.95886 -18.39609 1.000 11.33624 85 SER A N 1
ATOM 1276 C CA . SER A 1 85 ? 5.23963 -8.95750 -19.49184 1.000 11.77166 85 SER A CA 1
ATOM 1277 C C . SER A 1 85 ? 6.56227 -8.32065 -19.09283 1.000 10.89172 85 SER A C 1
ATOM 1278 O O . SER A 1 85 ? 7.63194 -8.80918 -19.48736 1.000 12.23373 85 SER A O 1
ATOM 1286 N N . ARG A 1 86 ? 6.51828 -7.20729 -18.35832 1.000 11.56614 86 ARG A N 1
ATOM 1287 C CA . ARG A 1 86 ? 7.76180 -6.54363 -17.97258 1.000 10.18837 86 ARG A CA 1
ATOM 1288 C C . ARG A 1 86 ? 8.53276 -7.39560 -16.96973 1.000 9.44165 86 ARG A C 1
ATOM 1289 O O . ARG A 1 86 ? 9.76075 -7.46250 -17.01734 1.000 11.32128 86 ARG A O 1
ATOM 1310 N N . ILE A 1 87 ? 7.81804 -8.08672 -16.07666 1.000 10.17056 87 ILE A N 1
ATOM 1311 C CA . ILE A 1 87 ? 8.46654 -8.96805 -15.11252 1.000 10.11890 87 ILE A CA 1
ATOM 1312 C C . ILE A 1 87 ? 9.13918 -10.11986 -15.83486 1.000 11.58920 87 ILE A C 1
ATOM 1313 O O . ILE A 1 87 ? 10.28513 -10.46050 -15.53950 1.000 11.65433 87 ILE A O 1
ATOM 1329 N N . SER A 1 88 ? 8.44048 -10.72120 -16.80087 1.000 9.41889 88 SER A N 1
ATOM 1330 C CA . SER A 1 88 ? 9.03144 -11.77864 -17.62369 1.000 11.16752 88 SER A CA 1
ATOM 1331 C C . SER A 1 88 ? 10.30823 -11.30633 -18.31770 1.000 10.27938 88 SER A C 1
ATOM 1332 O O . SER A 1 88 ? 11.35443 -11.96648 -18.24896 1.000 11.41651 88 SER A O 1
ATOM 1340 N N . ASP A 1 89 ? 10.24864 -10.14546 -18.96964 1.000 10.90588 89 ASP A N 1
ATOM 1341 C CA . ASP A 1 89 ? 11.43746 -9.60307 -19.61429 1.000 11.72569 89 ASP A CA 1
ATOM 1342 C C . ASP A 1 89 ? 12.54960 -9.34433 -18.59679 1.000 10.86302 89 ASP A C 1
ATOM 1343 O O . ASP A 1 89 ? 13.73215 -9.59719 -18.87508 1.000 12.08939 89 ASP A O 1
ATOM 1352 N N . ASP A 1 90 ? 12.19375 -8.78545 -17.42557 1.000 10.38829 90 ASP A N 1
ATOM 1353 C CA . ASP A 1 90 ? 13.20550 -8.55163 -16.39457 1.000 11.27543 90 ASP A CA 1
ATOM 1354 C C . ASP A 1 90 ? 13.89287 -9.85722 -16.01552 1.000 11.32761 90 ASP A C 1
ATOM 1355 O O . ASP A 1 90 ? 15.12480 -9.93339 -15.91134 1.000 10.89551 90 ASP A O 1
ATOM 1364 N N . ILE A 1 91 ? 13.09566 -10.90040 -15.79459 1.000 11.27140 91 ILE A N 1
ATOM 1365 C CA . ILE A 1 91 ? 13.64269 -12.19652 -15.41103 1.000 10.85191 91 ILE A CA 1
ATOM 1366 C C . ILE A 1 91 ? 14.55773 -12.74715 -16.50086 1.000 11.44130 91 ILE A C 1
ATOM 1367 O O . ILE A 1 91 ? 15.58624 -13.36294 -16.19509 1.000 13.01844 91 ILE A O 1
ATOM 1383 N N . GLU A 1 92 ? 14.23771 -12.49064 -17.77030 1.000 12.02905 92 GLU A N 1
ATOM 1384 C CA . GLU A 1 92 ? 15.11796 -12.90842 -18.85357 1.000 13.60843 92 GLU A CA 1
ATOM 1385 C C . GLU A 1 92 ? 16.50617 -12.30075 -18.69125 1.000 12.12346 92 GLU A C 1
ATOM 1386 O O . GLU A 1 92 ? 17.51277 -13.01818 -18.72681 1.000 13.65882 92 GLU A O 1
ATOM 1398 N N . ILE A 1 93 ? 16.57838 -10.97956 -18.52197 1.000 11.96262 93 ILE A N 1
ATOM 1399 C CA . ILE A 1 93 ? 17.89410 -10.32654 -18.46223 1.000 11.47574 93 ILE A CA 1
ATOM 1400 C C . ILE A 1 93 ? 18.58742 -10.53867 -17.11430 1.000 12.84340 93 ILE A C 1
ATOM 1401 O O . ILE A 1 93 ? 19.82293 -10.62379 -17.06459 1.000 13.27522 93 ILE A O 1
ATOM 1417 N N . ILE A 1 94 ? 17.82023 -10.66157 -16.02664 1.000 12.19367 94 ILE A N 1
ATOM 1418 C CA . ILE A 1 94 ? 18.38479 -11.05066 -14.73215 1.000 11.17955 94 ILE A CA 1
ATOM 1419 C C . ILE A 1 94 ? 19.05796 -12.40415 -14.86557 1.000 12.05516 94 ILE A C 1
ATOM 1420 O O . ILE A 1 94 ? 20.20109 -12.59682 -14.45837 1.000 13.08871 94 ILE A O 1
ATOM 1436 N N . SER A 1 95 ? 18.34375 -13.36617 -15.44833 1.000 12.49635 95 SER A N 1
ATOM 1437 C CA . SER A 1 95 ? 18.86639 -14.71576 -15.56775 1.000 11.41317 95 SER A CA 1
ATOM 1438 C C . SER A 1 95 ? 20.14009 -14.74646 -16.38977 1.000 13.31114 95 SER A C 1
ATOM 1439 O O . SER A 1 95 ? 21.11505 -15.39652 -16.00852 1.000 13.91667 95 SER A O 1
ATOM 1447 N N . LYS A 1 96 ? 20.12912 -14.08450 -17.54381 1.000 12.82842 96 LYS A N 1
ATOM 1448 C CA . LYS A 1 96 ? 21.31660 -14.05888 -18.39426 1.000 15.49756 96 LYS A CA 1
ATOM 1449 C C . LYS A 1 96 ? 22.47703 -13.38924 -17.67438 1.000 17.17853 96 LYS A C 1
ATOM 1450 O O . LYS A 1 96 ? 23.62245 -13.83406 -17.77788 1.000 17.11071 96 LYS A O 1
ATOM 1469 N N . SER A 1 97 ? 22.19888 -12.33224 -16.91345 1.000 13.93583 97 SER A N 1
ATOM 1470 C CA . SER A 1 97 ? 23.25741 -11.66809 -16.16081 1.000 14.15193 97 SER A CA 1
ATOM 1471 C C . SER A 1 97 ? 23.87279 -12.59845 -15.12364 1.000 18.19747 97 SER A C 1
ATOM 1472 O O . SER A 1 97 ? 25.10091 -12.61923 -14.94980 1.000 17.59842 97 SER A O 1
ATOM 1480 N N . PHE A 1 98 ? 23.04716 -13.37589 -14.42157 1.000 14.55923 98 PHE A N 1
ATOM 1481 C CA . PHE A 1 98 ? 23.59062 -14.32292 -13.44786 1.000 14.62037 98 PHE A CA 1
ATOM 1482 C C . PHE A 1 98 ? 24.45465 -15.38377 -14.12922 1.000 17.89809 98 PHE A C 1
ATOM 1483 O O . PHE A 1 98 ? 25.52200 -15.74800 -13.61980 1.000 19.34216 98 PHE A O 1
ATOM 1500 N N . VAL A 1 99 ? 24.00764 -15.90353 -15.27520 1.000 17.33017 99 VAL A N 1
ATOM 1501 C CA . VAL A 1 99 ? 24.76629 -16.95934 -15.95182 1.000 19.08519 99 VAL A CA 1
ATOM 1502 C C . VAL A 1 99 ? 26.13189 -16.43652 -16.38336 1.000 19.97041 99 VAL A C 1
ATOM 1503 O O . VAL A 1 99 ? 27.14153 -17.15336 -16.31591 1.000 23.14695 99 VAL A O 1
ATOM 1516 N N . LEU A 1 100 ? 26.19186 -15.18390 -16.81739 1.000 18.25160 100 LEU A N 1
ATOM 1517 C CA . LEU A 1 100 ? 27.45833 -14.56278 -17.19198 1.000 19.32918 100 LEU A CA 1
ATOM 1518 C C . LEU A 1 100 ? 28.27665 -14.09807 -15.99558 1.000 24.09650 100 LEU A C 1
ATOM 1519 O O . LEU A 1 100 ? 29.37510 -13.56869 -16.19245 1.000 25.78823 100 LEU A O 1
ATOM 1535 N N . GLU A 1 101 ? 27.77698 -14.27881 -14.77094 1.000 22.31349 101 GLU A N 1
ATOM 1536 C CA . GLU A 1 101 ? 28.48193 -13.86667 -13.56201 1.000 25.87468 101 GLU A CA 1
ATOM 1537 C C . GLU A 1 101 ? 28.79734 -12.37740 -13.60118 1.000 31.28650 101 GLU A C 1
ATOM 1538 O O . GLU A 1 101 ? 29.86988 -11.93208 -13.18183 1.000 32.65893 101 GLU A O 1
ATOM 1550 N N . LYS A 1 102 ? 27.86231 -11.58876 -14.10863 1.000 24.28810 102 LYS A N 1
ATOM 1551 C CA . LYS A 1 102 ? 28.14989 -10.17371 -14.28959 1.000 28.30197 102 LYS A CA 1
ATOM 1552 C C . LYS A 1 102 ? 28.24368 -9.48011 -12.94014 1.000 39.29364 102 LYS A C 1
ATOM 1553 O O . LYS A 1 102 ? 27.37417 -9.64744 -12.07544 1.000 38.16469 102 LYS A O 1
ATOM 1559 N N . GLU A 1 103 ? 29.34245 -8.75991 -12.74051 1.000 38.92164 103 GLU A N 1
ATOM 1560 C CA . GLU A 1 103 ? 29.54455 -7.96675 -11.54287 1.000 37.07731 103 GLU A CA 1
ATOM 1561 C C . GLU A 1 103 ? 29.09803 -6.53534 -11.80505 1.000 40.64167 103 GLU A C 1
ATOM 1562 O O . GLU A 1 103 ? 29.09784 -6.06525 -12.94524 1.000 38.84231 103 GLU A O 1
ATOM 1568 N N . ASN A 1 104 ? 28.70342 -5.84757 -10.73320 1.000 41.79563 104 ASN A N 1
ATOM 1569 C CA . ASN A 1 104 ? 28.15275 -4.49624 -10.83532 1.000 41.81572 104 ASN A CA 1
ATOM 1570 C C . ASN A 1 104 ? 26.98604 -4.44180 -11.82025 1.000 29.02150 104 ASN A C 1
ATOM 1571 O O . ASN A 1 104 ? 26.82020 -3.46613 -12.55277 1.000 32.53541 104 ASN A O 1
ATOM 1576 N N . SER A 1 105 ? 26.18409 -5.50216 -11.87494 1.000 24.85384 105 SER A N 1
ATOM 1577 C CA . SER A 1 105 ? 25.14897 -5.60213 -12.89839 1.000 18.20619 105 SER A CA 1
ATOM 1578 C C . SER A 1 105 ? 23.87882 -4.88732 -12.44184 1.000 16.18800 105 SER A C 1
ATOM 1579 O O . SER A 1 105 ? 23.32660 -5.23600 -11.40011 1.000 15.60259 105 SER A O 1
ATOM 1582 N N . TRP A 1 106 ? 23.41855 -3.89018 -13.21541 1.000 14.98783 106 TRP A N 1
ATOM 1583 C CA . TRP A 1 106 ? 22.16303 -3.19871 -12.91678 1.000 13.76432 106 TRP A CA 1
ATOM 1584 C C . TRP A 1 106 ? 20.98043 -4.16374 -12.92367 1.000 14.10481 106 TRP A C 1
ATOM 1585 O O . TRP A 1 106 ? 20.03587 -4.01751 -12.13536 1.000 13.48161 106 TRP A O 1
ATOM 1596 N N . SER A 1 107 ? 20.99143 -5.14006 -13.83425 1.000 13.31013 107 SER A N 1
ATOM 1597 C CA . SER A 1 107 ? 19.92504 -6.13928 -13.83524 1.000 12.63564 107 SER A CA 1
ATOM 1598 C C . SER A 1 107 ? 19.81242 -6.83092 -12.48648 1.000 12.92440 107 SER A C 1
ATOM 1599 O O . SER A 1 107 ? 18.70526 -7.08092 -12.00087 1.000 12.98455 107 SER A O 1
ATOM 1602 N N . ILE A 1 108 ? 20.95080 -7.14599 -11.87014 1.000 13.13189 108 ILE A N 1
ATOM 1603 C CA . ILE A 1 108 ? 20.92484 -7.87262 -10.59835 1.000 13.40326 108 ILE A CA 1
ATOM 1604 C C . ILE A 1 108 ? 20.73582 -6.91560 -9.42427 1.000 15.17749 108 ILE A C 1
ATOM 1605 O O . ILE A 1 108 ? 19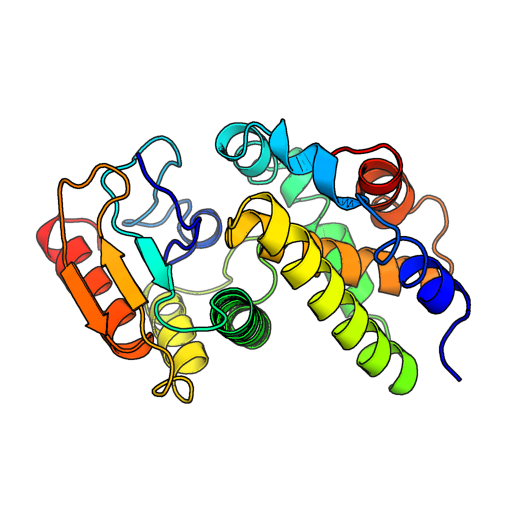.87410 -7.14404 -8.57321 1.000 13.97289 108 ILE A O 1
ATOM 1610 N N . THR A 1 109 ? 21.52729 -5.84829 -9.35360 1.000 14.82334 109 THR A N 1
ATOM 1611 C CA . THR A 1 109 ? 21.50392 -4.98960 -8.16268 1.000 13.93756 109 THR A CA 1
ATOM 1612 C C . THR A 1 109 ? 20.31441 -4.05088 -8.14229 1.000 14.08205 109 THR A C 1
ATOM 1613 O O . THR A 1 109 ? 19.98362 -3.52302 -7.06848 1.000 15.09692 109 THR A O 1
ATOM 1617 N N . HIS A 1 110 ? 19.67440 -3.80001 -9.29096 1.000 13.72684 110 HIS A N 1
ATOM 1618 C CA . HIS A 1 110 ? 18.43183 -3.04969 -9.32377 1.000 13.17775 110 HIS A CA 1
ATOM 1619 C C . HIS A 1 110 ? 17.21208 -3.92696 -9.59233 1.000 13.03418 110 HIS A C 1
ATOM 1620 O O . HIS A 1 110 ? 16.32276 -4.01793 -8.74788 1.000 13.93921 110 HIS A O 1
ATOM 1627 N N . LEU A 1 111 ? 17.13782 -4.59686 -10.73978 1.000 12.14137 111 LEU A N 1
ATOM 1628 C CA . LEU A 1 111 ? 15.89401 -5.29760 -11.06135 1.000 14.56104 111 LEU A CA 1
ATOM 1629 C C . LEU A 1 111 ? 15.64386 -6.46567 -10.10886 1.000 11.74094 111 LEU A C 1
ATOM 1630 O O . LEU A 1 111 ? 14.59108 -6.54328 -9.47544 1.000 11.36301 111 LEU A O 1
ATOM 1646 N N . TRP A 1 112 ? 16.59321 -7.39594 -10.01971 1.000 11.81610 112 TRP A N 1
ATOM 1647 C CA . TRP A 1 112 ? 16.36388 -8.58614 -9.19637 1.000 12.10181 112 TRP A CA 1
ATOM 1648 C C . TRP A 1 112 ? 16.26842 -8.21836 -7.72404 1.000 12.07003 112 TRP A C 1
ATOM 1649 O O . TRP A 1 112 ? 15.36708 -8.67788 -7.01849 1.000 12.37079 112 TRP A O 1
ATOM 1670 N N . SER A 1 113 ? 17.17878 -7.35825 -7.25675 1.000 12.01290 113 SER A N 1
ATOM 1671 C CA . SER A 1 113 ? 17.10135 -6.89151 -5.87563 1.000 12.15274 113 SER A CA 1
ATOM 1672 C C . SER A 1 113 ? 15.74965 -6.25324 -5.57418 1.000 12.90233 113 SER A C 1
ATOM 1673 O O . SER A 1 113 ? 15.19170 -6.46972 -4.49285 1.000 13.82559 113 SER A O 1
ATOM 1681 N N . SER A 1 114 ? 15.18233 -5.48683 -6.51076 1.000 12.41248 114 SER A N 1
ATOM 1682 C CA . SER A 1 114 ? 13.83670 -4.96819 -6.29876 1.000 13.13047 114 SER A CA 1
ATOM 1683 C C . SER A 1 114 ? 12.85213 -6.09555 -5.99571 1.000 12.49118 114 SER A C 1
ATOM 1684 O O . SER A 1 114 ? 12.11453 -6.05092 -5.00625 1.000 12.39573 114 SER A O 1
ATOM 1692 N N . TYR A 1 115 ? 12.77911 -7.10327 -6.87515 1.000 12.09175 115 TYR A N 1
ATOM 1693 C CA . TYR A 1 115 ? 11.82182 -8.18402 -6.65504 1.000 12.00597 115 TYR A CA 1
ATOM 1694 C C . TYR A 1 115 ? 12.03656 -8.84382 -5.30249 1.000 12.94182 115 TYR A C 1
ATOM 1695 O O . TYR A 1 115 ? 11.06903 -9.13799 -4.58298 1.000 14.03108 115 TYR A O 1
ATOM 1713 N N . LYS A 1 116 ? 13.29770 -9.08455 -4.93736 1.000 13.26273 116 LYS A N 1
ATOM 1714 C CA . LYS A 1 116 ? 13.59799 -9.74444 -3.67006 1.000 14.55190 116 LYS A CA 1
ATOM 1715 C C . LYS A 1 116 ? 13.16445 -8.89880 -2.48111 1.000 15.78937 116 LYS A C 1
ATOM 1716 O O . LYS A 1 116 ? 12.90573 -9.44944 -1.40182 1.000 17.73809 116 LYS A O 1
ATOM 1735 N N . ASN A 1 117 ? 13.08828 -7.57277 -2.64451 1.000 13.48244 117 ASN A N 1
ATOM 1736 C CA . ASN A 1 117 ? 12.64405 -6.65600 -1.59758 1.000 14.14486 117 ASN A CA 1
ATOM 1737 C C . ASN A 1 117 ? 11.17382 -6.28401 -1.73544 1.000 15.77509 117 ASN A C 1
ATOM 1738 O O . ASN A 1 117 ? 10.71603 -5.31142 -1.12609 1.000 17.30954 117 ASN A O 1
ATOM 1749 N N . GLY A 1 118 ? 10.41738 -7.02780 -2.53009 1.000 14.32409 118 GLY A N 1
ATOM 1750 C CA . GLY A 1 118 ? 8.99435 -6.78688 -2.62326 1.000 16.02406 118 GLY A CA 1
ATOM 1751 C C . GLY A 1 118 ? 8.63650 -5.52438 -3.36478 1.000 17.27966 118 GLY A C 1
ATOM 1752 O O . GLY A 1 118 ? 7.65380 -4.85959 -3.01146 1.000 17.97562 118 GLY A O 1
ATOM 1756 N N . LYS A 1 119 ? 9.37828 -5.19847 -4.42240 1.000 15.70041 119 LYS A N 1
ATOM 1757 C CA . LYS A 1 119 ? 9.05570 -4.02963 -5.21708 1.000 17.16752 119 LYS A CA 1
ATOM 1758 C C . LYS A 1 119 ? 9.20502 -4.30565 -6.70131 1.000 15.12514 119 LYS A C 1
ATOM 1759 O O . LYS A 1 119 ? 10.09268 -5.04533 -7.11939 1.000 15.60178 119 LYS A O 1
ATOM 1778 N N . PHE A 1 120 ? 8.30356 -3.70089 -7.47586 1.000 13.89083 120 PHE A N 1
ATOM 1779 C CA . PHE A 1 120 ? 8.40330 -3.71006 -8.93271 1.000 13.95418 120 PHE A CA 1
ATOM 1780 C C . PHE A 1 120 ? 9.43954 -2.66882 -9.34359 1.000 13.10761 120 PHE A C 1
ATOM 1781 O O . PHE A 1 120 ? 9.27800 -1.48399 -9.00776 1.000 13.74697 120 PHE A O 1
ATOM 1798 N N . PRO A 1 121 ? 10.52267 -3.05679 -10.01036 1.000 13.45470 121 PRO A N 1
ATOM 1799 C CA . PRO A 1 121 ? 11.58900 -2.07879 -10.29292 1.000 12.73157 121 PRO A CA 1
ATOM 1800 C C . PRO A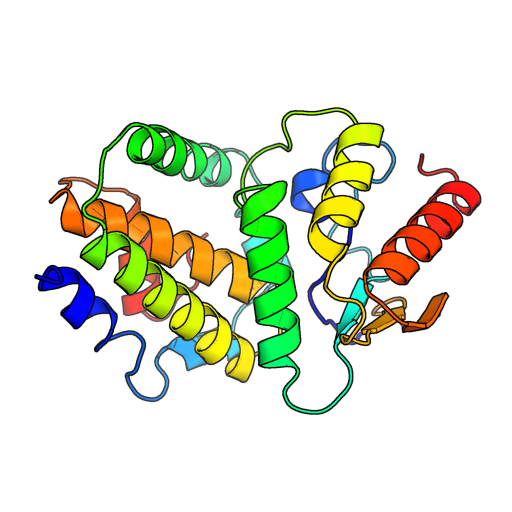 1 121 ? 11.15135 -1.01992 -11.28982 1.000 14.93358 121 PRO A C 1
ATOM 1801 O O . PRO A 1 121 ? 10.48939 -1.30180 -12.29257 1.000 13.81618 121 PRO A O 1
ATOM 1812 N N . GLU A 1 122 ? 11.49357 0.21887 -10.99175 1.000 14.98494 122 GLU A N 1
ATOM 1813 C CA . GLU A 1 122 ? 11.16447 1.32146 -11.88491 1.000 14.11456 122 GLU A CA 1
ATOM 1814 C C . GLU A 1 122 ? 12.26885 2.36028 -11.79349 1.000 16.44137 122 GLU A C 1
ATOM 1815 O O . GLU A 1 122 ? 13.37466 2.05446 -11.33511 1.000 15.92928 122 GLU A O 1
ATOM 1828 N N . VAL B 2 19 ? -13.48673 1.80134 -14.00567 1.000 31.71067 3 VAL C N 1
ATOM 1829 C CA . VAL B 2 19 ? -12.32970 1.33258 -14.76634 1.000 33.20432 3 VAL C CA 1
ATOM 1830 C C . VAL B 2 19 ? -12.02562 -0.13540 -14.48719 1.000 40.26751 3 VAL C C 1
ATOM 1831 O O . VAL B 2 19 ? -11.89064 -0.54334 -13.33278 1.000 40.44960 3 VAL C O 1
ATOM 1835 N N . SER B 2 20 ? -11.92174 -0.92506 -15.55468 1.000 37.13147 4 SER C N 1
ATOM 1836 C CA . SER B 2 20 ? -11.41978 -2.29185 -15.48195 1.000 38.79814 4 SER C CA 1
ATOM 1837 C C . SER B 2 20 ? -10.27427 -2.41836 -16.47400 1.000 28.57138 4 SER C C 1
ATOM 1838 O O . SER B 2 20 ? -10.40416 -1.99765 -17.62762 1.000 28.70527 4 SER C O 1
ATOM 1841 N N . GLU B 2 21 ? -9.14953 -2.97391 -16.03229 1.000 25.99954 5 GLU C N 1
ATOM 1842 C CA . GLU B 2 21 ? -7.94488 -2.93625 -16.85077 1.000 23.03891 5 GLU C CA 1
ATOM 1843 C C . GLU B 2 21 ? -7.36514 -4.32641 -17.06546 1.000 25.33402 5 GLU C C 1
ATOM 1844 O O . GLU B 2 21 ? -7.21451 -5.10782 -16.12027 1.000 31.23413 5 GLU C O 1
ATOM 1850 N N . SER B 2 22 ? -7.04262 -4.61972 -18.32153 1.000 20.51771 6 SER C N 1
ATOM 1851 C CA . SER B 2 22 ? -6.29608 -5.81339 -18.68928 1.000 21.87901 6 SER C CA 1
ATOM 1852 C C . SER B 2 22 ? -4.81269 -5.52995 -18.85577 1.000 19.78265 6 SER C C 1
ATOM 1853 O O . SER B 2 22 ? -3.99779 -6.46615 -18.81633 1.000 18.66413 6 SER C O 1
ATOM 1856 N N . GLY B 2 23 ? -4.45308 -4.26958 -19.05727 1.000 19.31084 7 GLY C N 1
ATOM 1857 C CA . GLY B 2 23 ? -3.07845 -3.89985 -19.29836 1.000 21.42906 7 GLY C CA 1
ATOM 1858 C C . GLY B 2 23 ? -2.54139 -4.27332 -20.65593 1.000 19.41795 7 GLY C C 1
ATOM 1859 O O . GLY B 2 23 ? -1.32992 -4.17469 -20.85806 1.000 22.50160 7 GLY C O 1
ATOM 1860 N N . HIS B 2 24 ? -3.39759 -4.69412 -21.59528 1.000 17.03708 8 HIS C N 1
ATOM 1861 C CA . HIS B 2 24 ? -2.97269 -5.10926 -22.93563 1.000 15.64244 8 HIS C CA 1
ATOM 1862 C C . HIS B 2 24 ? -3.41554 -4.08966 -23.99726 1.000 14.42443 8 HIS C C 1
ATOM 1863 O O . HIS B 2 24 ? -4.45064 -4.23485 -24.65240 1.000 15.58299 8 HIS C O 1
ATOM 1870 N N . HIS B 2 25 ? -2.56701 -3.10072 -24.22283 1.000 12.57319 9 HIS C N 1
ATOM 1871 C CA . HIS B 2 25 ? -2.72161 -2.19251 -25.35219 1.000 14.01818 9 HIS C CA 1
ATOM 1872 C C . HIS B 2 25 ? -2.08776 -2.78994 -26.59585 1.000 11.68599 9 HIS C C 1
ATOM 1873 O O . HIS B 2 25 ? -1.00104 -3.38225 -26.54090 1.000 12.81181 9 HIS C O 1
ATOM 1880 N N . VAL B 2 26 ? -2.76987 -2.61930 -27.73162 1.000 13.14095 10 VAL C N 1
ATOM 1881 C CA . VAL B 2 26 ? -2.26764 -3.03080 -29.02352 1.000 13.50255 10 VAL C CA 1
ATOM 1882 C C . VAL B 2 26 ? -2.53756 -1.87034 -29.98061 1.000 15.42061 10 VAL C C 1
ATOM 1883 O O . VAL B 2 26 ? -3.69585 -1.51337 -30.20534 1.000 18.07453 10 VAL C O 1
ATOM 1887 N N . PRO B 2 27 ? -1.50373 -1.22816 -30.54164 1.000 14.73716 11 PRO C N 1
ATOM 1888 C CA . PRO B 2 27 ? -0.09855 -1.43525 -30.19108 1.000 16.21791 11 PRO C CA 1
ATOM 1889 C C . PRO B 2 27 ? 0.21901 -1.05826 -28.74044 1.000 11.93000 11 PRO C C 1
ATOM 1890 O O . PRO B 2 27 ? -0.50047 -0.27664 -28.12509 1.000 14.39453 11 PRO C O 1
ATOM 1894 N N . ALA B 2 28 ? 1.31837 -1.60223 -28.23341 1.000 13.51111 12 ALA C N 1
ATOM 1895 C CA . ALA B 2 28 ? 1.69973 -1.35813 -26.85469 1.000 13.80400 12 ALA C CA 1
ATOM 1896 C C . ALA B 2 28 ? 1.96692 0.13083 -26.61566 1.000 13.21179 12 ALA C C 1
ATOM 1897 O O . ALA B 2 28 ? 2.38470 0.86288 -27.50815 1.000 13.48289 12 ALA C O 1
ATOM 1899 N N . VAL B 2 29 ? 1.75991 0.58001 -25.37307 1.000 12.53514 13 VAL C N 1
ATOM 1900 C CA . VAL B 2 29 ? 1.98362 1.98325 -25.02519 1.000 11.84531 13 VAL C CA 1
ATOM 1901 C C . VAL B 2 29 ? 3.40878 2.41275 -25.36984 1.000 12.89644 13 VAL C C 1
ATOM 1902 O O . VAL B 2 29 ? 3.62126 3.42539 -26.06232 1.000 13.65853 13 VAL C O 1
ATOM 1906 N N . ARG B 2 30 ? 4.40614 1.66213 -24.90055 1.000 12.96045 14 ARG C N 1
ATOM 1907 C CA . ARG B 2 30 ? 5.79407 2.06672 -25.12050 1.000 13.23408 14 ARG C CA 1
ATOM 1908 C C . ARG B 2 30 ? 6.11999 2.14269 -26.59662 1.000 13.37697 14 ARG C C 1
ATOM 1909 O O . ARG B 2 30 ? 6.85585 3.04243 -27.02090 1.000 13.48072 14 ARG C O 1
ATOM 1917 N N . LYS B 2 31 ? 5.58908 1.19644 -27.38852 1.000 13.41734 15 LYS C N 1
ATOM 1918 C CA . LYS B 2 31 ? 5.87821 1.15199 -28.81846 1.000 12.72272 15 LYS C CA 1
ATOM 1919 C C . LYS B 2 31 ? 5.14862 2.24818 -29.58601 1.000 13.05505 15 LYS C C 1
ATOM 1920 O O . LYS B 2 31 ? 5.55611 2.58150 -30.71130 1.000 14.63269 15 LYS C O 1
ATOM 1926 N N . SER B 2 32 ? 4.05238 2.76585 -29.05403 1.000 13.18323 16 SER C N 1
ATOM 1927 C CA . SER B 2 32 ? 3.29035 3.80707 -29.73190 1.000 13.28933 16 SER C CA 1
ATOM 1928 C C . SER B 2 32 ? 3.80358 5.20426 -29.44284 1.000 17.63940 16 SER C C 1
ATOM 1929 O O . SER B 2 32 ? 3.37705 6.15419 -30.11807 1.000 16.25596 16 SER C O 1
ATOM 1932 N N . LYS B 2 33 ? 4.70295 5.34635 -28.47742 1.000 16.44364 17 LYS C N 1
ATOM 1933 C CA . LYS B 2 33 ? 5.13569 6.67254 -28.06418 1.000 18.72448 17 LYS C CA 1
ATOM 1934 C C . LYS B 2 33 ? 5.71960 7.42025 -29.25367 1.000 18.16903 17 LYS C C 1
ATOM 1935 O O . LYS B 2 33 ? 6.54509 6.88445 -30.00015 1.000 19.39582 17 LYS C O 1
ATOM 1941 N N . GLY B 2 34 ? 5.26928 8.66564 -29.44343 1.000 17.60874 18 GLY C N 1
ATOM 1942 C CA . GLY B 2 34 ? 5.73802 9.48386 -30.54133 1.000 17.91298 18 GLY C CA 1
ATOM 1943 C C . GLY B 2 34 ? 5.04751 9.25015 -31.86832 1.000 21.48379 18 GLY C C 1
ATOM 1944 O O . GLY B 2 34 ? 5.29339 10.00511 -32.82179 1.000 24.30050 18 GLY C O 1
ATOM 1945 N N . ARG B 2 35 ? 4.19705 8.24390 -31.98469 1.000 18.47227 19 ARG C N 1
ATOM 1946 C CA . ARG B 2 35 ? 3.48707 7.93720 -33.21293 1.000 16.02215 19 ARG C CA 1
ATOM 1947 C C . ARG B 2 35 ? 2.10618 8.56381 -33.21078 1.000 17.67550 19 ARG C C 1
ATOM 1948 O O . ARG B 2 35 ? 1.60753 9.02018 -32.17585 1.000 18.22904 19 ARG C O 1
ATOM 1956 N N . PRO B 2 36 ? 1.44709 8.60681 -34.36745 1.000 17.37582 20 PRO C N 1
ATOM 1957 C CA . PRO B 2 36 ? 0.12905 9.24928 -34.42091 1.000 21.91533 20 PRO C CA 1
ATOM 1958 C C . PRO B 2 36 ? -0.86215 8.64465 -33.44355 1.000 20.48752 20 PRO C C 1
ATOM 1959 O O . PRO B 2 36 ? -1.74447 9.35262 -32.94151 1.000 20.82953 20 PRO C O 1
ATOM 1963 N N . PHE B 2 37 ? -0.73514 7.35122 -33.16269 1.000 18.17474 21 PHE C N 1
ATOM 1964 C CA . PHE B 2 37 ? -1.61370 6.62183 -32.26099 1.000 15.66593 21 PHE C CA 1
ATOM 1965 C C . PHE B 2 37 ? -0.99991 6.45183 -30.87234 1.000 17.12043 21 PHE C C 1
ATOM 1966 O O . PHE B 2 37 ? -1.38441 5.54049 -30.12536 1.000 16.84364 21 PHE C O 1
ATOM 1974 N N . GLU B 2 38 ? -0.05986 7.32548 -30.51148 1.000 17.36038 22 GLU C N 1
ATOM 1975 C CA . GLU B 2 38 ? 0.45968 7.35033 -29.15597 1.000 17.94376 22 GLU C CA 1
ATOM 1976 C C . GLU B 2 38 ? -0.68844 7.32667 -28.15504 1.000 15.55164 22 GLU C C 1
ATOM 1977 O O . GLU B 2 38 ? -1.76920 7.89063 -28.37792 1.000 19.01283 22 GLU C O 1
ATOM 1983 N N . VAL B 2 39 ? -0.45399 6.68147 -27.02556 1.000 17.92484 23 VAL C N 1
ATOM 1984 C CA . VAL B 2 39 ? -1.45207 6.65290 -25.97026 1.000 16.94226 23 VAL C CA 1
ATOM 1985 C C . VAL B 2 39 ? -0.80958 6.95451 -24.61674 1.000 18.11470 23 VAL C C 1
ATOM 1986 O O . VAL B 2 39 ? 0.32667 6.54483 -24.34042 1.000 17.77715 23 VAL C O 1
ATOM 1990 N N . SER B 2 40 ? -1.50959 7.73648 -23.80728 1.000 14.81750 24 SER C N 1
ATOM 1991 C CA . SER B 2 40 ? -1.08403 8.01685 -22.43981 1.000 14.49908 24 SER C CA 1
ATOM 1992 C C . SER B 2 40 ? -1.87225 7.11282 -21.49652 1.000 15.05051 24 SER C C 1
ATOM 1993 O O . SER B 2 40 ? -3.03863 6.80795 -21.74949 1.000 16.18837 24 SER C O 1
ATOM 1996 N N . ARG B 2 41 ? -1.22610 6.65718 -20.41000 1.000 14.79664 25 ARG C N 1
ATOM 1997 C CA . ARG B 2 41 ? -1.87176 5.65255 -19.57110 1.000 16.01265 25 ARG C CA 1
ATOM 1998 C C . ARG B 2 41 ? -3.07039 6.20527 -18.82145 1.000 15.78560 25 ARG C C 1
ATOM 1999 O O . ARG B 2 41 ? -3.93391 5.42609 -18.39755 1.000 17.84545 25 ARG C O 1
ATOM 2007 N N . PHE B 2 42 ? -3.15081 7.53547 -18.66631 1.000 15.65936 26 PHE C N 1
ATOM 2008 C CA . PHE B 2 42 ? -4.33531 8.11652 -18.05168 1.000 17.93420 26 PHE C CA 1
ATOM 2009 C C . PHE B 2 42 ? -5.55056 8.01919 -18.95498 1.000 16.41766 26 PHE C C 1
ATOM 2010 O O . PHE B 2 42 ? -6.67559 8.19130 -18.46634 1.000 20.41253 26 PHE C O 1
ATOM 2018 N N . ASP B 2 43 ? -5.35351 7.74342 -20.24936 1.000 15.85173 27 ASP C N 1
ATOM 2019 C CA . ASP B 2 43 ? -6.45043 7.68572 -21.21444 1.000 16.08857 27 ASP C CA 1
ATOM 2020 C C . ASP B 2 43 ? -7.10847 6.31375 -21.11097 1.000 18.98115 27 ASP C C 1
ATOM 2021 O O . ASP B 2 43 ? -6.61795 5.32952 -21.68619 1.000 17.74308 27 ASP C O 1
ATOM 2026 N N . LYS B 2 44 ? -8.21004 6.23125 -20.35992 1.000 16.70895 28 LYS C N 1
ATOM 2027 C CA . LYS B 2 44 ? -8.94677 4.98782 -20.17421 1.000 16.53157 28 LYS C CA 1
ATOM 2028 C C . LYS B 2 44 ? -10.01275 4.77339 -21.24346 1.000 18.76113 28 LYS C C 1
ATOM 2029 O O . LYS B 2 44 ? -10.78749 3.81372 -21.14676 1.000 18.58687 28 LYS C O 1
ATOM 2035 N N . THR B 2 45 ? -10.04635 5.62627 -22.26443 1.000 16.77959 29 THR C N 1
ATOM 2036 C CA . THR B 2 45 ? -10.93896 5.46960 -23.40324 1.000 16.26906 29 THR C CA 1
ATOM 2037 C C . THR B 2 45 ? -10.33838 4.57720 -24.47914 1.000 21.32724 29 THR C C 1
ATOM 2038 O O . THR B 2 45 ? -11.07774 3.85936 -25.15475 1.000 18.81473 29 THR C O 1
ATOM 2042 N N . ARG B 2 46 ? -9.02268 4.59559 -24.64933 1.000 16.92336 30 ARG C N 1
ATOM 2043 C CA . ARG B 2 46 ? -8.40337 3.77156 -25.68278 1.000 15.43883 30 ARG C CA 1
ATOM 2044 C C . ARG B 2 46 ? -8.75722 2.30456 -25.43529 1.000 15.32172 30 ARG C C 1
ATOM 2045 O O . ARG B 2 46 ? -8.48084 1.78335 -24.34450 1.000 16.87982 30 ARG C O 1
ATOM 2053 N N . PRO B 2 47 ? -9.37118 1.61427 -26.39268 1.000 16.96430 31 PRO C N 1
ATOM 2054 C CA . PRO B 2 47 ? -9.70294 0.19491 -26.17269 1.000 15.98959 31 PRO C CA 1
ATOM 2055 C C . PRO B 2 47 ? -8.47015 -0.66869 -25.97958 1.000 17.19921 31 PRO C C 1
ATOM 2056 O O . PRO B 2 47 ? -7.43718 -0.46876 -26.62065 1.000 17.98820 31 PRO C O 1
ATOM 2060 N N . THR B 2 48 ? -8.60003 -1.64773 -25.09239 1.000 15.95949 32 THR C N 1
ATOM 2061 C CA . THR B 2 48 ? -7.55691 -2.63292 -24.83653 1.000 16.79491 32 THR C CA 1
ATOM 2062 C C . THR B 2 48 ? -8.15099 -4.02968 -24.99894 1.000 16.20451 32 THR C C 1
ATOM 2063 O O . THR B 2 48 ? -9.36944 -4.21668 -25.12425 1.000 15.37741 32 THR C O 1
ATOM 206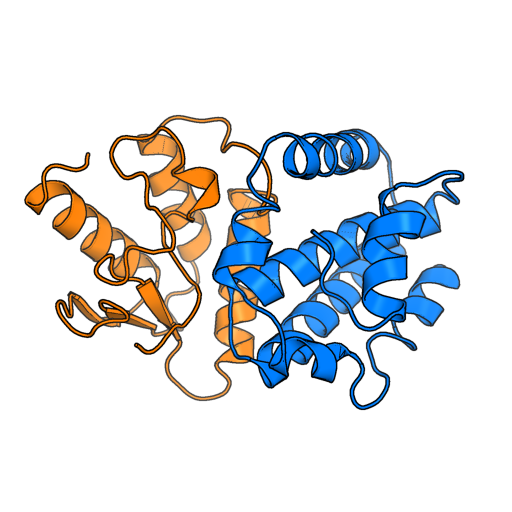7 N N . LEU B 2 49 ? -7.28398 -5.03083 -24.97823 1.000 13.68140 33 LEU C N 1
ATOM 2068 C CA . LEU B 2 49 ? -7.70545 -6.41859 -25.18590 1.000 13.79119 33 LEU C CA 1
ATOM 2069 C C . LEU B 2 49 ? -7.83780 -7.13480 -23.84738 1.000 14.19420 33 LEU C C 1
ATOM 2070 O O . LEU B 2 49 ? -6.93469 -7.07385 -23.01230 1.000 15.44170 33 LEU C O 1
ATOM 2075 N N . PHE B 2 50 ? -8.93792 -7.86373 -23.67145 1.000 15.16460 34 PHE C N 1
ATOM 2076 C CA . PHE B 2 50 ? -9.21323 -8.58522 -22.43030 1.000 14.59452 34 PHE C CA 1
ATOM 2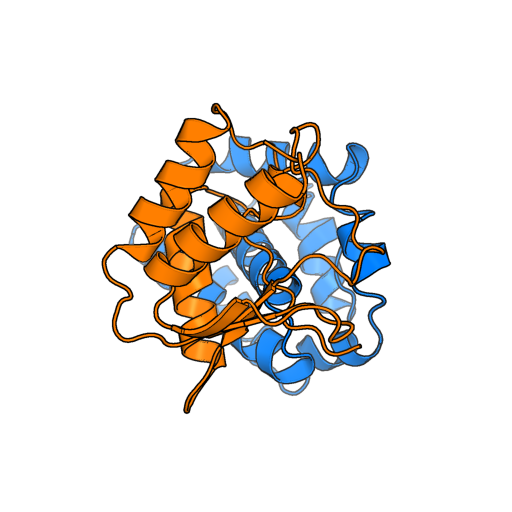077 C C . PHE B 2 50 ? -9.30596 -10.06480 -22.76862 1.000 16.24782 34 PHE C C 1
ATOM 2078 O O . PHE B 2 50 ? -10.18033 -10.45588 -23.55921 1.000 15.77608 34 PHE C O 1
ATOM 2086 N N . PRO B 2 51 ? -8.44878 -10.92910 -22.22546 1.000 17.83029 35 PRO C N 1
ATOM 2087 C CA . PRO B 2 51 ? -8.52425 -12.35024 -22.59010 1.000 18.60330 35 PRO C CA 1
ATOM 2088 C C . PRO B 2 51 ? -9.77997 -13.01011 -22.03965 1.000 17.54552 35 PRO C C 1
ATOM 2089 O O . PRO B 2 51 ? -10.16380 -12.80236 -20.88750 1.000 19.57334 35 PRO C O 1
ATOM 2093 N N . ARG B 2 52 ? -10.40282 -13.83710 -22.87388 1.000 17.33358 36 ARG C N 1
ATOM 2094 C CA . ARG B 2 52 ? -11.62155 -14.55121 -22.51946 1.000 17.01750 36 ARG C CA 1
ATOM 2095 C C . ARG B 2 52 ? -11.31960 -16.03167 -22.32664 1.000 22.71197 36 ARG C C 1
ATOM 2096 O O . ARG B 2 52 ? -10.27608 -16.54100 -22.74970 1.000 22.23999 36 ARG C O 1
ATOM 2104 N 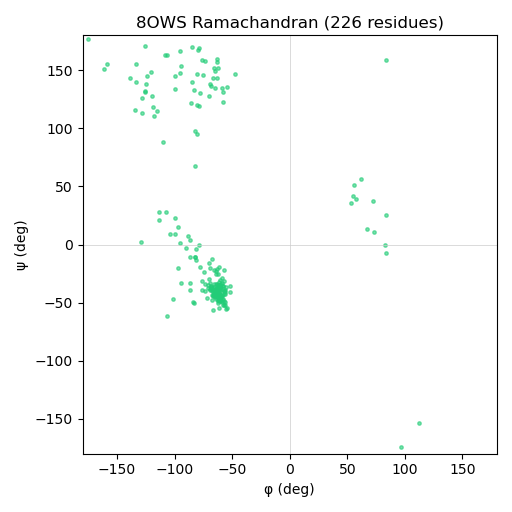N . GLY B 2 53 ? -12.25206 -16.71412 -21.68027 1.000 20.99714 37 GLY C N 1
ATOM 2105 C CA . GLY B 2 53 ? -12.20908 -18.16215 -21.58446 1.000 24.10736 37 GLY C CA 1
ATOM 2106 C C . GLY B 2 53 ? -11.58652 -18.63026 -20.29144 1.000 22.18690 37 GLY C C 1
ATOM 2107 O O . GLY B 2 53 ? -11.27900 -17.85818 -19.37859 1.000 25.59955 37 GLY C O 1
ATOM 2108 N N . GLU B 2 54 ? -11.42551 -19.94561 -20.21488 1.000 28.05612 38 GLU C N 1
ATOM 2109 C CA . GLU B 2 54 ? -10.73280 -20.53456 -19.08902 1.000 37.15625 38 GLU C CA 1
ATOM 2110 C C . GLU B 2 54 ? -9.22641 -20.29537 -19.23757 1.000 24.53691 38 GLU C C 1
ATOM 2111 O O . GLU B 2 54 ? -8.68779 -20.21165 -20.35152 1.000 29.26370 38 GLU C O 1
ATOM 2117 N N . ASN B 2 55 ? -8.57471 -20.10492 -18.10905 1.000 25.72851 39 ASN C N 1
ATOM 2118 C CA . ASN B 2 55 ? -7.12721 -19.95970 -18.01888 1.000 24.77060 39 ASN C CA 1
ATOM 2119 C C . ASN B 2 55 ? -6.64391 -18.73587 -18.78993 1.000 20.61666 39 ASN C C 1
ATOM 2120 O O . ASN B 2 55 ? -5.79112 -18.85013 -19.68317 1.000 21.87579 39 ASN C O 1
ATOM 2125 N N . PRO B 2 56 ? -7.16238 -17.54616 -18.47184 1.000 19.37444 40 PRO C N 1
ATOM 2126 C CA . PRO B 2 56 ? -6.67352 -16.33815 -19.15510 1.000 18.38519 40 PRO C CA 1
ATOM 2127 C C . PRO B 2 56 ? -5.19477 -16.09507 -18.99883 1.000 16.89527 40 PRO C C 1
ATOM 2128 O O . PRO B 2 56 ? -4.60522 -15.47929 -19.89281 1.000 15.81568 40 PRO C O 1
ATOM 2139 N N . GLU B 2 57 ? -4.56581 -16.53482 -17.90258 1.000 16.27502 41 GLU C N 1
ATOM 2140 C CA . GLU B 2 57 ? -3.12846 -16.34353 -17.76284 1.000 14.18882 41 GLU C CA 1
ATOM 2141 C C . GLU B 2 57 ? -2.37232 -17.00392 -18.90614 1.000 14.42932 41 GLU C C 1
ATOM 2142 O O . GLU B 2 57 ? -1.32091 -16.50780 -19.32676 1.000 15.40149 41 GLU C O 1
ATOM 2154 N N . HIS B 2 58 ? -2.88184 -18.12338 -19.42189 1.000 13.84467 42 HIS C N 1
ATOM 2155 C CA . HIS B 2 58 ? -2.18178 -18.78807 -20.50389 1.000 14.10732 42 HIS C CA 1
ATOM 2156 C C . HIS B 2 58 ? -2.37410 -18.05871 -21.82360 1.000 12.34033 42 HIS C C 1
ATOM 2157 O O . HIS B 2 58 ? -1.43157 -17.94819 -22.61002 1.000 13.15739 42 HIS C O 1
ATOM 2171 N N . SER B 2 59 ? -3.57990 -17.55232 -22.08778 1.000 15.21485 43 SER C N 1
ATOM 2172 C CA . SER B 2 59 ? -3.76255 -16.72221 -23.27010 1.000 11.52702 43 SER C CA 1
ATOM 2173 C C . SER B 2 59 ? -2.88286 -15.48853 -23.18383 1.000 12.48347 43 SER C C 1
ATOM 2174 O O . SER B 2 59 ? -2.24451 -15.10402 -24.16908 1.000 12.68121 43 SER C O 1
ATOM 2182 N N . ALA B 2 60 ? -2.82581 -14.85912 -22.01310 1.000 13.28832 44 ALA C N 1
ATOM 2183 C CA . ALA B 2 60 ? -1.98274 -13.68330 -21.82338 1.000 12.27000 44 ALA C CA 1
ATOM 2184 C C . ALA B 2 60 ? -0.52061 -14.02927 -22.04938 1.000 13.81552 44 ALA C C 1
ATOM 2185 O O . ALA B 2 60 ? 0.20733 -13.27780 -22.71758 1.000 12.52040 44 ALA C O 1
ATOM 2189 N N . TRP B 2 61 ? -0.07207 -15.17316 -21.51759 1.000 12.38519 45 TRP C N 1
ATOM 2190 C CA . TRP B 2 61 ? 1.30662 -15.61233 -21.72216 1.000 13.20826 45 TRP C CA 1
ATOM 2191 C C . TRP B 2 61 ? 1.60222 -15.87622 -23.19702 1.000 13.86523 45 TRP C C 1
ATOM 2192 O O . TRP B 2 61 ? 2.66702 -15.51042 -23.69994 1.000 14.19272 45 TRP C O 1
ATOM 2205 N N . ARG B 2 62 ? 0.67556 -16.51715 -23.90471 1.000 13.08302 46 ARG C N 1
ATOM 2206 C CA . ARG B 2 62 ? 0.88163 -16.78992 -25.32093 1.000 13.75064 46 ARG C CA 1
ATOM 2207 C C . ARG B 2 62 ? 0.98157 -15.49332 -26.11415 1.000 12.06897 46 ARG C C 1
ATOM 2208 O O . ARG B 2 62 ? 1.80018 -15.38302 -27.02997 1.000 14.32634 46 ARG C O 1
ATOM 2229 N N . LEU B 2 63 ? 0.13602 -14.51301 -25.79906 1.000 12.48978 47 LEU C N 1
ATOM 2230 C CA . LEU B 2 63 ? 0.24050 -13.20662 -26.44828 1.000 12.02215 47 LEU C CA 1
ATOM 2231 C C . LEU B 2 63 ? 1.57548 -12.55415 -26.13408 1.000 12.94593 47 LEU C C 1
ATOM 2232 O O . LEU B 2 63 ? 2.24201 -12.04411 -27.04795 1.000 13.25508 47 LEU C O 1
ATOM 2248 N N . HIS B 2 64 ? 1.99930 -12.58300 -24.86473 1.000 12.98393 48 HIS C N 1
ATOM 2249 C CA . HIS B 2 64 ? 3.29154 -12.02935 -24.47859 1.000 13.86250 48 HIS C CA 1
ATOM 2250 C C . HIS B 2 64 ? 4.41875 -12.67681 -25.25952 1.000 14.64879 48 HIS C C 1
ATOM 2251 O O . HIS B 2 64 ? 5.31287 -11.99346 -25.78340 1.000 14.93151 48 HIS C O 1
ATOM 2265 N N . HIS B 2 65 ? 4.41788 -13.99882 -25.31296 1.000 14.16288 49 HIS C N 1
ATOM 2266 C CA . HIS B 2 65 ? 5.55406 -14.67729 -25.91652 1.000 15.34666 49 HIS C CA 1
ATOM 2267 C C . HIS B 2 65 ? 5.60498 -14.44577 -27.41574 1.000 16.42592 49 HIS C C 1
ATOM 2268 O O . HIS B 2 65 ? 6.69268 -14.28424 -27.98077 1.000 16.88030 49 HIS C O 1
ATOM 2282 N N . ALA B 2 66 ? 4.44456 -14.42261 -28.08206 1.000 13.91827 50 ALA C N 1
ATOM 2283 C CA . ALA B 2 66 ? 4.42067 -14.12841 -29.50975 1.000 13.69670 50 ALA C CA 1
ATOM 2284 C C . ALA B 2 66 ? 4.93562 -12.71053 -29.76923 1.000 14.28567 50 ALA C C 1
ATOM 2285 O O . ALA B 2 66 ? 5.70368 -12.47710 -30.71198 1.000 15.14892 50 ALA C O 1
ATOM 2292 N N . GLU B 2 67 ? 4.51916 -11.74620 -28.95682 1.000 13.44085 51 GLU C N 1
ATOM 2293 C CA . GLU B 2 67 ? 5.00230 -10.37899 -29.12390 1.000 12.67969 51 GLU C CA 1
ATOM 2294 C C . GLU B 2 67 ? 6.49046 -10.27519 -28.79950 1.000 15.68698 51 GLU C C 1
ATOM 2295 O O . GLU B 2 67 ? 7.22632 -9.53103 -29.47262 1.000 15.78301 51 GLU C O 1
ATOM 2307 N N . ARG B 2 68 ? 6.96600 -11.00017 -27.78262 1.000 15.57938 52 ARG C N 1
ATOM 2308 C CA . ARG B 2 68 ? 8.39353 -10.96827 -27.47762 1.000 15.68729 52 ARG C CA 1
ATOM 2309 C C . ARG B 2 68 ? 9.20893 -11.46264 -28.66324 1.000 17.91931 52 ARG C C 1
ATOM 2310 O O . ARG B 2 68 ? 10.29398 -10.93236 -28.95173 1.000 17.68157 52 ARG C O 1
ATOM 2331 N N . ASP B 2 69 ? 8.67391 -12.45372 -29.37957 1.000 17.10929 53 ASP C N 1
ATOM 2332 C CA . ASP B 2 69 ? 9.35790 -13.05902 -30.51885 1.000 21.28200 53 ASP C CA 1
ATOM 2333 C C . ASP B 2 69 ? 9.41315 -12.11900 -31.71656 1.000 19.99978 53 ASP C C 1
ATOM 2334 O O . ASP B 2 69 ? 10.41329 -12.10739 -32.44697 1.000 27.97818 53 ASP C O 1
ATOM 2343 N N . VAL B 2 70 ? 8.35899 -11.34296 -31.96277 1.000 16.80967 54 VAL C N 1
ATOM 2344 C CA . VAL B 2 70 ? 8.25581 -10.54047 -33.19029 1.000 16.06748 54 VAL C CA 1
ATOM 2345 C C . VAL B 2 70 ? 8.59240 -9.07520 -32.95323 1.000 17.90002 54 VAL C C 1
ATOM 2346 O O . VAL B 2 70 ? 9.31713 -8.45894 -33.73702 1.000 22.11638 54 VAL C O 1
ATOM 2359 N N . ILE B 2 71 ? 8.03655 -8.48283 -31.90351 1.000 16.60527 55 ILE C N 1
ATOM 2360 C CA . ILE B 2 71 ? 8.24439 -7.07157 -31.61325 1.000 14.95462 55 ILE C CA 1
ATOM 2361 C C . ILE B 2 71 ? 9.48985 -6.86236 -30.78817 1.000 16.05248 55 ILE C C 1
ATOM 2362 O O . ILE B 2 71 ? 10.20882 -5.88586 -30.98839 1.000 17.85054 55 ILE C O 1
ATOM 2378 N N . GLY B 2 72 ? 9.73168 -7.75487 -29.84373 1.000 16.05077 56 GLY C N 1
ATOM 2379 C CA . GLY B 2 72 ? 10.90551 -7.70846 -29.01120 1.000 15.71198 56 GLY C CA 1
ATOM 2380 C C . GLY B 2 72 ? 10.57193 -7.40053 -27.56942 1.000 14.99432 56 GLY C C 1
ATOM 2381 O O . GLY B 2 72 ? 9.48082 -7.70255 -27.07598 1.000 14.78918 56 GLY C O 1
ATOM 2385 N N . PRO B 2 73 ? 11.52555 -6.80829 -26.86349 1.000 13.17957 57 PRO C N 1
ATOM 2386 C CA . PRO B 2 73 ? 11.28617 -6.47173 -25.45738 1.000 13.00371 57 PRO C CA 1
ATOM 2387 C C . PRO B 2 73 ? 10.16787 -5.45155 -25.30158 1.000 13.01678 57 PRO C C 1
ATOM 2388 O O . PRO B 2 73 ? 9.85532 -4.69107 -26.21554 1.000 12.51896 57 PRO C O 1
ATOM 2399 N N . ARG B 2 74 ? 9.55314 -5.42364 -24.11054 1.000 12.10702 58 ARG C N 1
ATOM 2400 C CA . ARG B 2 74 ? 8.54750 -4.41038 -23.82853 1.000 11.32571 58 ARG C CA 1
ATOM 2401 C C . ARG B 2 74 ? 9.15902 -3.00917 -23.78625 1.000 12.87128 58 ARG C C 1
ATOM 2402 O O . ARG B 2 74 ? 8.49806 -2.03755 -24.16910 1.000 13.63488 58 ARG C O 1
ATOM 2410 N N . GLN B 2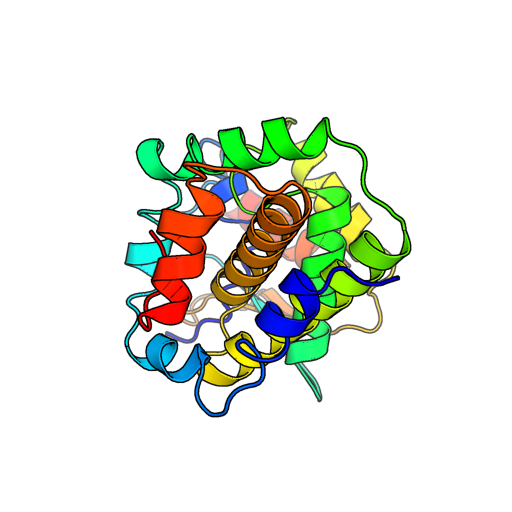 75 ? 10.40490 -2.89091 -23.31276 1.000 11.67487 59 GLN C N 1
ATOM 2411 C CA . GLN B 2 75 ? 11.08332 -1.60764 -23.26497 1.000 12.74228 59 GLN C CA 1
ATOM 2412 C C . GLN B 2 75 ? 11.62893 -1.27482 -24.65329 1.000 12.88937 59 GLN C C 1
ATOM 2413 O O . GLN B 2 75 ? 11.68031 -2.11451 -25.56428 1.000 13.53000 59 GLN C O 1
ATOM 2419 N N . GLY B 2 76 ? 12.03241 -0.02247 -24.81440 1.000 12.19693 60 GLY C N 1
ATOM 2420 C CA . GLY B 2 76 ? 12.67900 0.40075 -26.03500 1.000 14.28932 60 GLY C CA 1
ATOM 2421 C C . GLY B 2 76 ? 11.70220 0.75499 -27.15181 1.000 14.30231 60 GLY C C 1
ATOM 2422 O O . GLY B 2 76 ? 10.54556 0.34619 -27.18401 1.000 13.89594 60 GLY C O 1
ATOM 2423 N N . ASP B 2 77 ? 12.21185 1.54285 -28.09378 1.000 15.00866 61 ASP C N 1
ATOM 2424 C CA . ASP B 2 77 ? 11.47458 1.86376 -29.30841 1.000 14.22829 61 ASP C CA 1
ATOM 2425 C C . ASP B 2 77 ? 11.26901 0.61466 -30.16313 1.000 14.10095 61 ASP C C 1
ATOM 2426 O O . ASP B 2 77 ? 12.07375 -0.32529 -30.15343 1.000 16.44783 61 ASP C O 1
ATOM 2431 N N . PHE B 2 78 ? 10.17907 0.61674 -30.93030 1.000 15.28157 62 PHE C N 1
ATOM 2432 C CA . PHE B 2 78 ? 10.07065 -0.33284 -32.03410 1.000 14.35238 62 PHE C CA 1
ATOM 2433 C C . PHE B 2 78 ? 10.85297 0.19801 -33.22505 1.000 13.99603 62 PHE C C 1
ATOM 2434 O O . PHE B 2 78 ? 10.56076 1.30349 -33.70002 1.000 15.39041 62 PHE C O 1
ATOM 2442 N N . PRO B 2 79 ? 11.85252 -0.52618 -33.71022 1.000 14.92099 63 PRO C N 1
ATOM 2443 C CA . PRO B 2 79 ? 12.72030 0.00127 -34.78481 1.000 16.44972 63 PRO C CA 1
ATOM 2444 C C . PRO B 2 79 ? 12.07925 -0.18174 -36.15422 1.000 16.60508 63 PRO C C 1
ATOM 2445 O O . PRO B 2 79 ? 12.53463 -0.96887 -36.98322 1.000 19.15503 63 PRO C O 1
ATOM 2449 N N . GLY B 2 80 ? 10.99013 0.53933 -36.38540 1.000 15.62250 64 GLY C N 1
ATOM 2450 C CA . GLY B 2 80 ? 10.30438 0.38695 -37.65762 1.000 15.79989 64 GLY C CA 1
ATOM 2451 C C . GLY B 2 80 ? 9.16673 1.37195 -37.78799 1.000 12.68869 64 GLY C C 1
ATOM 2452 O O . GLY B 2 80 ? 8.86934 2.14613 -36.87910 1.000 14.18651 64 GLY C O 1
ATOM 2453 N N . SER B 2 81 ? 8.52265 1.33596 -38.95808 1.000 13.68198 65 SER C N 1
ATOM 2454 C CA . SER B 2 81 ? 7.44547 2.25980 -39.26772 1.000 12.78876 65 SER C CA 1
ATOM 2455 C C . SER B 2 81 ? 6.13062 1.84490 -38.59683 1.000 14.46149 65 SER C C 1
ATOM 2456 O O . SER B 2 81 ? 5.99502 0.73687 -38.05833 1.000 13.16638 65 SER C O 1
ATOM 2459 N N . ASP B 2 82 ? 5.15369 2.75696 -38.64800 1.000 12.61093 66 ASP C N 1
ATOM 2460 C CA . ASP B 2 82 ? 3.80908 2.43752 -38.17415 1.000 13.85244 66 ASP C CA 1
ATOM 2461 C C . ASP B 2 82 ? 3.25380 1.21178 -38.88485 1.000 15.89056 66 ASP C C 1
ATOM 2462 O O . ASP B 2 82 ? 2.62905 0.34320 -38.25014 1.000 15.97383 66 ASP C O 1
ATOM 2467 N N . LYS B 2 83 ? 3.45910 1.12032 -40.20603 1.000 15.03653 67 LYS C N 1
ATOM 2468 C CA . LYS B 2 83 ? 3.00827 -0.03808 -40.96882 1.000 15.97636 67 LYS C CA 1
ATOM 2469 C C . LYS B 2 83 ? 3.67637 -1.30626 -40.45851 1.000 15.43698 67 LYS C C 1
ATOM 2470 O O . LYS B 2 83 ? 3.01601 -2.32946 -40.24181 1.000 15.30059 67 LYS C O 1
ATOM 2476 N N . GLU B 2 84 ? 4.99576 -1.26787 -40.28189 1.000 13.40621 68 GLU C N 1
ATOM 2477 C CA . GLU B 2 84 ? 5.69436 -2.44299 -39.78119 1.000 14.34974 68 GLU C CA 1
ATOM 2478 C C . GLU B 2 84 ? 5.20677 -2.83506 -38.39200 1.000 13.75514 68 GLU C C 1
ATOM 2479 O O . GLU B 2 84 ? 5.15529 -4.02533 -38.07135 1.000 14.78537 68 GLU C O 1
ATOM 2485 N N . LEU B 2 85 ? 4.86002 -1.85885 -37.55976 1.000 13.32282 69 LEU C N 1
ATOM 2486 C CA . LEU B 2 85 ? 4.42858 -2.17704 -36.19651 1.000 14.51792 69 LEU C CA 1
ATOM 2487 C C . LEU B 2 85 ? 3.09776 -2.92284 -36.20311 1.000 15.09484 69 LEU C C 1
ATOM 2488 O O . LEU B 2 85 ? 2.94128 -3.95525 -35.54003 1.000 14.88033 69 LEU C O 1
ATOM 2493 N N . PHE B 2 86 ? 2.11824 -2.42806 -36.95124 1.000 14.71181 70 PHE C N 1
ATOM 2494 C CA . PHE B 2 86 ? 0.87671 -3.18697 -37.11037 1.000 15.98133 70 PHE C CA 1
ATOM 2495 C C . PHE B 2 86 ? 1.11267 -4.53177 -37.78318 1.000 16.34687 70 PHE C C 1
ATOM 2496 O O . PHE B 2 86 ? 0.52162 -5.54425 -37.37955 1.000 17.85368 70 PHE C O 1
ATOM 2513 N N . ASP B 2 87 ? 1.96463 -4.58030 -38.80990 1.000 16.90832 71 ASP C N 1
ATOM 2514 C CA . ASP B 2 87 ? 2.28507 -5.85566 -39.43847 1.000 17.32383 71 ASP C CA 1
ATOM 2515 C C . ASP B 2 87 ? 2.86768 -6.82452 -38.40991 1.000 15.96337 71 ASP C C 1
ATOM 2516 O O . ASP B 2 87 ? 2.61122 -8.03586 -38.46055 1.000 15.46812 71 ASP C O 1
ATOM 2525 N N . ALA B 2 88 ? 3.65150 -6.30110 -37.45724 1.000 16.46343 72 ALA C N 1
ATOM 2526 C CA . ALA B 2 88 ? 4.30223 -7.14787 -36.45456 1.000 14.58759 72 ALA C CA 1
ATOM 2527 C C . ALA B 2 88 ? 3.28445 -7.81238 -35.53618 1.000 13.07115 72 ALA C C 1
ATOM 2528 O O . ALA B 2 88 ? 3.40517 -9.00975 -35.23453 1.000 14.72683 72 ALA C O 1
ATOM 2535 N N . TYR B 2 89 ? 2.27135 -7.05999 -35.09339 1.000 12.31275 73 TYR C N 1
ATOM 2536 C CA . TYR B 2 89 ? 1.20102 -7.69154 -34.31969 1.000 13.40438 73 TYR C CA 1
ATOM 2537 C C . TYR B 2 89 ? 0.47440 -8.74307 -35.14293 1.000 15.07670 73 TYR C C 1
ATOM 2538 O O . TYR B 2 89 ? 0.16030 -9.82798 -34.63694 1.000 14.01400 73 TYR C O 1
ATOM 2556 N N . ARG B 2 90 ? 0.21572 -8.46304 -36.42121 1.000 13.12619 74 ARG C N 1
ATOM 2557 C CA . ARG B 2 90 ? -0.49091 -9.43971 -37.24279 1.000 15.45650 74 ARG C CA 1
ATOM 2558 C C . ARG B 2 90 ? 0.33780 -10.70010 -37.41688 1.000 16.56003 74 ARG C C 1
ATOM 2559 O O . ARG B 2 90 ? -0.19435 -11.81082 -37.34399 1.000 17.49057 74 ARG C O 1
ATOM 2580 N N . LYS B 2 91 ? 1.64675 -10.56006 -37.58554 1.000 14.61556 75 LYS C N 1
ATOM 2581 C CA . LYS B 2 91 ? 2.52098 -11.73023 -37.63599 1.000 15.87507 75 LYS C CA 1
ATOM 2582 C C . LYS B 2 91 ? 2.52372 -12.48199 -36.30335 1.000 16.99240 75 LYS C C 1
ATOM 2583 O O . LYS B 2 91 ? 2.40312 -13.71812 -36.25906 1.000 18.54405 75 LYS C O 1
ATOM 2602 N N . ALA B 2 92 ? 2.66948 -11.74841 -35.20006 1.000 14.35320 76 ALA C N 1
ATOM 2603 C CA . ALA B 2 92 ? 2.68713 -12.37231 -33.88046 1.000 14.25237 76 ALA C CA 1
ATOM 2604 C C . ALA B 2 92 ? 1.41243 -13.15678 -33.61836 1.000 15.91280 76 ALA C C 1
ATOM 2605 O O . ALA B 2 92 ? 1.44749 -14.20984 -32.96931 1.000 17.17038 76 ALA C O 1
ATOM 2612 N N . TYR B 2 93 ? 0.28402 -12.67344 -34.10763 1.000 14.36742 77 TYR C N 1
ATOM 2613 C CA . TYR B 2 93 ? -1.01437 -13.24546 -33.79160 1.000 17.45649 77 TYR C CA 1
ATOM 2614 C C . TYR B 2 93 ? -1.50099 -14.24344 -34.83675 1.000 19.51719 77 TYR C C 1
ATOM 2615 O O . TYR B 2 93 ? -2.59196 -14.81324 -34.66235 1.000 17.44145 77 TYR C O 1
ATOM 2633 N N . SER B 2 94 ? -0.69974 -14.49191 -35.88069 1.000 20.00162 78 SER C N 1
ATOM 2634 C CA . SER B 2 94 ? -1.18472 -15.25301 -37.02865 1.000 22.04114 78 SER C CA 1
ATOM 2635 C C . SER B 2 94 ? -1.64734 -16.65440 -36.64143 1.000 22.28329 78 SER C C 1
ATOM 2636 O O . SER B 2 94 ? -2.63267 -17.15763 -37.19904 1.000 25.42359 78 SER C O 1
ATOM 2644 N N . LYS B 2 95 ? -0.96886 -17.29260 -35.69114 1.000 19.44598 79 LYS C N 1
ATOM 2645 C CA . LYS B 2 95 ? -1.29804 -18.65597 -35.28161 1.000 21.71221 79 LYS C CA 1
ATOM 2646 C C . LYS B 2 95 ? -1.96081 -18.70921 -33.90268 1.000 21.57711 79 LYS C C 1
ATOM 2647 O O . LYS B 2 95 ? -1.86489 -19.71457 -33.19926 1.000 23.57110 79 LYS C O 1
ATOM 2666 N N . LEU B 2 96 ? -2.65882 -17.63743 -33.50931 1.000 18.69685 80 LEU C N 1
ATOM 2667 C CA . LEU B 2 96 ? -3.35383 -17.59683 -32.22868 1.000 19.18415 80 LEU C CA 1
ATOM 2668 C C . LEU B 2 96 ? -4.87069 -17.54519 -32.37999 1.000 18.34183 80 LEU C C 1
ATOM 2669 O O . LEU B 2 96 ? -5.56366 -17.02111 -31.50140 1.000 17.23303 80 LEU C O 1
ATOM 2685 N N . ASP B 2 97 ? -5.41207 -18.09776 -33.47206 1.000 17.81793 81 ASP C N 1
ATOM 2686 C CA . ASP B 2 97 ? -6.84008 -17.98378 -33.72425 1.000 17.86880 81 ASP C CA 1
ATOM 2687 C C . ASP B 2 97 ? -7.70577 -18.74362 -32.72264 1.000 18.73231 81 ASP C C 1
ATOM 2688 O O . ASP B 2 97 ? -8.92515 -18.54176 -32.70725 1.000 25.34017 81 ASP C O 1
ATOM 2697 N N . ASP B 2 98 ? -7.13016 -19.61198 -31.89649 1.000 17.98864 82 ASP C N 1
ATOM 2698 C CA . ASP B 2 98 ? -7.91253 -20.27718 -30.86328 1.000 19.77716 82 ASP C CA 1
ATOM 2699 C C . ASP B 2 98 ? -8.11503 -19.41061 -29.62806 1.000 19.28535 82 ASP C C 1
ATOM 2700 O O . ASP B 2 98 ? -8.95937 -19.74277 -28.78567 1.000 21.44480 82 ASP C O 1
ATOM 2709 N N . ILE B 2 99 ? -7.37168 -18.31243 -29.50120 1.000 16.04750 83 ILE C N 1
ATOM 2710 C CA . ILE B 2 99 ? -7.56887 -17.37835 -28.40148 1.000 15.23449 83 ILE C CA 1
ATOM 2711 C C . ILE B 2 99 ? -8.74496 -16.46599 -28.71253 1.000 15.49802 83 ILE C C 1
ATOM 2712 O O . ILE B 2 99 ? -8.98326 -16.09570 -29.86598 1.000 16.31164 83 ILE C O 1
ATOM 2728 N N . ARG B 2 100 ? -9.47073 -16.08588 -27.66887 1.000 15.91836 84 ARG C N 1
ATOM 2729 C CA . ARG B 2 100 ? -10.54098 -15.11063 -27.78997 1.000 15.69697 84 ARG C CA 1
ATOM 2730 C C . ARG B 2 100 ? -10.31137 -13.96709 -26.81569 1.000 14.49803 84 ARG C C 1
ATOM 2731 O O . ARG B 2 100 ? -9.92577 -14.18073 -25.66359 1.000 15.10773 84 ARG C O 1
ATOM 2752 N N . VAL B 2 101 ? -10.54772 -12.74454 -27.29922 1.000 14.71831 85 VAL C N 1
ATOM 2753 C CA . VAL B 2 101 ? -10.42050 -11.52862 -26.50457 1.000 13.76391 85 VAL C CA 1
ATOM 2754 C C . VAL B 2 101 ? -11.63810 -10.64048 -26.72181 1.000 14.60351 85 VAL C C 1
ATOM 2755 O O . VAL B 2 101 ? -12.28739 -10.69725 -27.77243 1.000 15.51359 85 VAL C O 1
ATOM 2768 N N . ASP B 2 102 ? -11.92607 -9.79579 -25.73620 1.000 14.39821 86 ASP C N 1
ATOM 2769 C CA . ASP B 2 102 ? -12.77237 -8.63166 -25.95778 1.000 14.91906 86 ASP C CA 1
ATOM 2770 C C . ASP B 2 102 ? -11.87137 -7.42673 -26.23951 1.000 16.25685 86 ASP C C 1
ATOM 2771 O O . ASP B 2 102 ? -10.75228 -7.33364 -25.72002 1.000 15.13904 86 ASP C O 1
ATOM 2780 N N . VAL B 2 103 ? -12.36459 -6.50759 -27.06984 1.000 15.25087 87 VAL C N 1
ATOM 2781 C CA . VAL B 2 103 ? -11.67600 -5.24370 -27.35702 1.000 16.17476 87 VAL C CA 1
ATOM 2782 C C . VAL B 2 103 ? -12.59713 -4.12644 -26.88492 1.000 15.30636 87 VAL C C 1
ATOM 2783 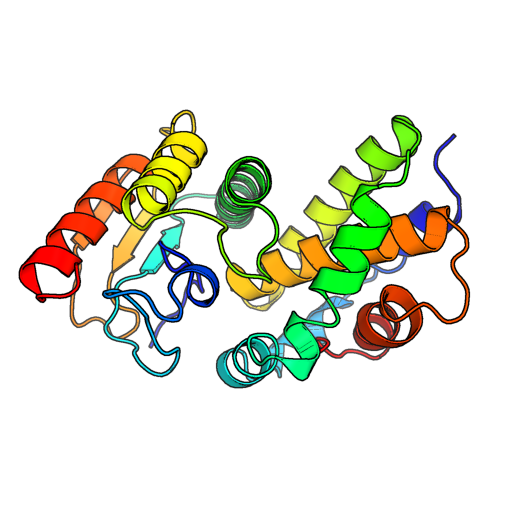O O . VAL B 2 103 ? -13.66411 -3.90300 -27.48739 1.000 16.31882 87 VAL C O 1
ATOM 2796 N N . LYS B 2 104 ? -12.20587 -3.43404 -25.81117 1.000 14.83020 88 LYS C N 1
ATOM 2797 C CA . LYS B 2 104 ? -13.10578 -2.44230 -25.22545 1.000 15.72233 88 LYS C CA 1
ATOM 2798 C C . LYS B 2 104 ? -12.33453 -1.43369 -24.38129 1.000 17.57326 88 LYS C C 1
ATOM 2799 O O . LYS B 2 104 ? -11.26105 -1.73001 -23.85262 1.000 16.43472 88 LYS C O 1
ATOM 2805 N N . SER B 2 105 ? -12.91652 -0.25719 -24.23447 1.000 16.13372 89 SER C N 1
ATOM 2806 C CA . SER B 2 105 ? -12.33412 0.75965 -23.36162 1.000 16.90016 89 SER C CA 1
ATOM 2807 C C . SER B 2 105 ? -12.34722 0.30763 -21.91388 1.000 17.55605 89 SER C C 1
ATOM 2808 O O . SER B 2 105 ? -13.39521 -0.15236 -21.41906 1.000 19.22289 89 SER C O 1
ATOM 2811 N N . PRO B 2 106 ? -11.26045 0.47750 -21.17586 1.000 17.42180 90 PRO C N 1
ATOM 2812 C CA . PRO B 2 106 ? -11.33558 0.30514 -19.71375 1.000 18.74756 90 PRO C CA 1
ATOM 2813 C C . PRO B 2 106 ? -12.44559 1.10973 -19.04167 1.000 23.14121 90 PRO C C 1
ATOM 2814 O O . PRO B 2 106 ? -13.02554 0.62031 -18.06808 1.000 24.95174 90 PRO C O 1
ATOM 2818 N N . ASN B 2 107 ? -12.74927 2.32358 -19.51770 1.000 22.91870 91 ASN C N 1
ATOM 2819 C CA . ASN B 2 107 ? -13.82178 3.12103 -18.90956 1.000 22.26717 91 ASN C CA 1
ATOM 2820 C C . ASN B 2 107 ? -15.20342 2.80784 -19.47902 1.000 24.67073 91 ASN C C 1
ATOM 2821 O O . ASN B 2 107 ? -16.18379 3.45563 -19.09027 1.000 25.60789 91 ASN C O 1
ATOM 2826 N N . GLY B 2 108 ? -15.30843 1.82906 -20.37225 1.000 23.38895 92 GLY C N 1
ATOM 2827 C CA . GLY B 2 108 ? -16.58103 1.36409 -20.88625 1.000 25.86535 92 GLY C CA 1
ATOM 2828 C C . GLY B 2 108 ? -17.16727 2.16477 -22.02363 1.000 22.60606 92 GLY C C 1
ATOM 2829 O O . GLY B 2 108 ? -18.23679 1.78972 -22.52757 1.000 27.87649 92 GLY C O 1
ATOM 2830 N N . THR B 2 109 ? -16.50179 3.23711 -22.46618 1.000 21.06871 93 THR C N 1
ATOM 2831 C CA . THR B 2 109 ? -17.11451 4.12358 -23.45239 1.000 20.58101 93 THR C CA 1
ATOM 2832 C C . THR B 2 109 ? -17.26190 3.45949 -24.81836 1.000 24.18300 93 THR C C 1
ATOM 2833 O O . THR B 2 109 ? -18.25252 3.70073 -25.51936 1.000 28.20336 93 THR C O 1
ATOM 2837 N N . TYR B 2 110 ? -16.30031 2.62035 -25.22821 1.000 18.06154 94 TYR C N 1
ATOM 2838 C CA . TYR B 2 110 ? -16.38546 1.91381 -26.50173 1.000 18.37709 94 TYR C CA 1
ATOM 2839 C C . TYR B 2 110 ? -16.26204 0.40720 -26.30790 1.000 21.14694 94 TYR C C 1
ATOM 2840 O O . TYR B 2 110 ? -15.49765 -0.06142 -25.45592 1.000 19.41793 94 TYR C O 1
ATOM 2849 N N . THR B 2 111 ? -16.99666 -0.34416 -27.12633 1.000 19.71363 95 THR C N 1
ATOM 2850 C CA . THR B 2 111 ? -16.83396 -1.79326 -27.25216 1.000 19.86330 95 THR C CA 1
ATOM 2851 C C . THR B 2 111 ? -16.67681 -2.11341 -28.73130 1.000 19.59265 95 THR C C 1
ATOM 2852 O O . THR B 2 111 ? -17.60834 -1.89956 -29.52304 1.000 24.60954 95 THR C O 1
ATOM 2863 N N . LEU B 2 112 ? -15.49123 -2.58819 -29.12214 1.000 16.42600 96 LEU C N 1
ATOM 2864 C CA . LEU B 2 112 ? -15.20945 -2.84929 -30.52340 1.000 18.40299 96 LEU C CA 1
ATOM 2865 C C . LEU B 2 112 ? -15.46963 -4.29687 -30.92185 1.000 21.05561 96 LEU C C 1
ATOM 2866 O O . LEU B 2 112 ? -15.85350 -4.55321 -32.06653 1.000 22.74088 96 LEU C O 1
ATOM 2882 N N . GLY B 2 113 ? -15.24595 -5.24367 -30.01397 1.000 18.44906 97 GLY C N 1
ATOM 2883 C CA . GLY B 2 113 ? -15.45743 -6.64450 -30.32068 1.000 18.87281 97 GLY C CA 1
ATOM 2884 C C . GLY B 2 113 ? -15.57560 -7.46337 -29.05362 1.000 17.06073 97 GLY C C 1
ATOM 2885 O O . GLY B 2 113 ? -15.01863 -7.10669 -28.01397 1.000 18.08758 97 GLY C O 1
ATOM 2889 N N . THR B 2 114 ? -16.32471 -8.56087 -29.15584 1.000 19.27163 98 THR C N 1
ATOM 2890 C CA . THR B 2 114 ? -16.56013 -9.47976 -28.05338 1.000 17.28992 98 THR C CA 1
ATOM 2891 C C . THR B 2 114 ? -16.21121 -10.86556 -28.56726 1.000 19.01955 98 THR C C 1
ATOM 2892 O O . THR B 2 114 ? -16.69323 -11.27154 -29.62802 1.000 19.22218 98 THR C O 1
ATOM 2903 N N . ASN B 2 115 ? -15.33171 -11.56726 -27.85821 1.000 16.44530 99 ASN C N 1
ATOM 2904 C CA . ASN B 2 115 ? -14.93305 -12.92400 -28.22744 1.000 17.43862 99 ASN C CA 1
ATOM 2905 C C . ASN B 2 115 ? -14.37957 -13.00097 -29.65072 1.000 18.52110 99 ASN C C 1
ATOM 2906 O O . ASN B 2 115 ? -14.79037 -13.83603 -30.45668 1.000 21.92050 99 ASN C O 1
ATOM 2917 N N . VAL B 2 116 ? -13.41363 -12.13671 -29.95852 1.000 16.61602 100 VAL C N 1
ATOM 2918 C CA . VAL B 2 116 ? -12.78255 -12.11910 -31.26758 1.000 17.93916 100 VAL C CA 1
ATOM 2919 C C . VAL B 2 116 ? -11.37354 -12.68936 -31.16168 1.000 16.75464 100 VAL C C 1
ATOM 2920 O O . VAL B 2 116 ? -10.79521 -12.77339 -30.08296 1.000 15.35931 100 VAL C O 1
ATOM 2933 N N . THR B 2 117 ? -10.80689 -13.05706 -32.30930 1.000 16.04765 101 THR C N 1
ATOM 2934 C CA . THR B 2 117 ? -9.42893 -13.51956 -32.32180 1.000 15.85944 101 THR C CA 1
ATOM 2935 C C . THR B 2 117 ? -8.47657 -12.34284 -32.12422 1.000 15.34154 101 THR C C 1
ATOM 2936 O O . THR B 2 117 ? -8.82731 -11.18562 -32.39403 1.000 16.60489 101 THR C O 1
ATOM 2947 N N . PRO B 2 118 ? -7.24397 -12.61154 -31.67100 1.000 14.49419 102 PRO C N 1
ATOM 2948 C CA . PRO B 2 118 ? -6.24631 -11.52412 -31.61253 1.000 14.32774 102 PRO C CA 1
ATOM 2949 C C . PRO B 2 118 ? -6.01606 -10.85258 -32.96023 1.000 14.83370 102 PRO C C 1
ATOM 2950 O O . PRO B 2 118 ? -5.89979 -9.62700 -33.01475 1.000 14.72528 102 PRO C O 1
ATOM 2961 N N . SER B 2 119 ? -5.98738 -11.61824 -34.05387 1.000 17.22239 103 SER C N 1
ATOM 2962 C CA . SER B 2 119 ? -5.83354 -11.00945 -35.37256 1.000 17.20243 103 SER C CA 1
ATOM 2963 C C . SER B 2 119 ? -6.96423 -10.02567 -35.66184 1.000 15.97669 103 SER C C 1
ATOM 2964 O O . SER B 2 119 ? -6.73153 -8.90757 -36.15170 1.000 17.41861 103 SER C O 1
ATOM 2972 N N . LYS B 2 120 ? -8.20244 -10.44129 -35.40687 1.000 15.71130 104 LYS C N 1
ATOM 2973 C CA . LYS B 2 120 ? -9.34982 -9.56257 -35.62299 1.000 18.06272 104 LYS C CA 1
ATOM 2974 C C . LYS B 2 120 ? -9.25056 -8.31583 -34.75100 1.000 15.71060 104 LYS C C 1
ATOM 2975 O O . LYS B 2 120 ? -9.59414 -7.21073 -35.18261 1.000 17.27285 104 LYS C O 1
ATOM 2994 N N . ALA B 2 121 ? -8.77016 -8.47053 -33.51811 1.000 14.71746 105 ALA C N 1
ATOM 2995 C CA . ALA B 2 121 ? -8.62402 -7.32255 -32.63582 1.000 17.34719 105 ALA C CA 1
ATOM 2996 C C . ALA B 2 121 ? -7.73282 -6.25484 -33.25581 1.000 16.70309 105 ALA C C 1
ATOM 2997 O O . ALA B 2 121 ? -8.00422 -5.05940 -33.11425 1.000 15.65939 105 ALA C O 1
ATOM 3004 N N . VAL B 2 122 ? -6.64817 -6.65862 -33.92400 1.000 15.83226 106 VAL C N 1
ATOM 3005 C CA . VAL B 2 122 ? -5.78540 -5.67127 -34.56981 1.000 14.41496 106 VAL C CA 1
ATOM 3006 C C . VAL B 2 122 ? -6.56010 -4.89663 -35.62734 1.000 19.56130 106 VAL C C 1
ATOM 3007 O O . VAL B 2 122 ? -6.42874 -3.67356 -35.73083 1.000 18.59357 106 VAL C O 1
ATOM 3020 N N . ASP B 2 123 ? -7.38009 -5.59522 -36.41957 1.000 17.92026 107 ASP C N 1
ATOM 3021 C CA . ASP B 2 123 ? -8.19238 -4.91785 -37.43428 1.000 18.20457 107 ASP C CA 1
ATOM 3022 C C . ASP B 2 123 ? -9.13868 -3.91499 -36.78441 1.000 17.57380 107 ASP C C 1
ATOM 3023 O O . ASP B 2 123 ? -9.27029 -2.76853 -37.23823 1.000 17.88477 107 ASP C O 1
ATOM 3032 N N . LEU B 2 124 ? -9.82692 -4.33845 -35.71711 1.000 17.99123 108 LEU C N 1
ATOM 3033 C CA . LEU B 2 124 ? -10.78804 -3.46511 -35.05478 1.000 19.34519 108 LEU C CA 1
ATOM 3034 C C . LEU B 2 124 ? -10.11231 -2.21711 -34.50439 1.000 19.67062 108 LEU C C 1
ATOM 3035 O O . LEU B 2 124 ? -10.64997 -1.10239 -34.61219 1.000 19.25696 108 LEU C O 1
ATOM 3051 N N . ILE B 2 125 ? -8.94041 -2.37501 -33.88592 1.000 16.86336 109 ILE C N 1
ATOM 3052 C CA . ILE B 2 125 ? -8.25454 -1.20946 -33.35193 1.000 19.23721 109 ILE C CA 1
ATOM 3053 C C . ILE B 2 125 ? -7.80607 -0.28325 -34.46938 1.000 21.29966 109 ILE C C 1
ATOM 3054 O O . ILE B 2 125 ? -7.91934 0.94201 -34.34376 1.000 17.71061 109 ILE C O 1
ATOM 3070 N N . GLU B 2 126 ? -7.27651 -0.84298 -35.56010 1.000 16.80868 110 GLU C N 1
ATOM 3071 C CA . GLU B 2 126 ? -6.85274 -0.00046 -36.67830 1.000 19.93471 110 GLU C CA 1
ATOM 3072 C C . GLU B 2 126 ? -8.02463 0.82470 -37.20577 1.000 19.58298 110 GLU C C 1
ATOM 3073 O O . GLU B 2 126 ? -7.88852 2.02980 -37.45712 1.000 20.18736 110 GLU C O 1
ATOM 3085 N N . VAL B 2 127 ? -9.18603 0.19610 -37.36252 1.000 19.41039 111 VAL C N 1
ATOM 3086 C CA . VAL B 2 127 ? -10.35951 0.91757 -37.85314 1.000 21.81698 111 VAL C CA 1
ATOM 3087 C C . VAL B 2 127 ? -10.75466 2.01506 -36.87727 1.000 24.82326 111 VAL C C 1
ATOM 3088 O O . VAL B 2 127 ? -11.04907 3.14850 -37.27611 1.000 24.18197 111 VAL C O 1
ATOM 3101 N N . TRP B 2 128 ? -10.77759 1.69769 -35.58122 1.000 19.94511 112 TRP C N 1
ATOM 3102 C CA . TRP B 2 128 ? -11.15622 2.70220 -34.59116 1.000 21.85039 112 TRP C CA 1
ATOM 3103 C C . TRP B 2 128 ? -10.19415 3.88130 -34.61927 1.000 23.37564 112 TRP C C 1
ATOM 3104 O O . TRP B 2 128 ? -10.62222 5.04248 -34.61395 1.000 23.47827 112 TRP C O 1
ATOM 3117 N N . LEU B 2 129 ? -8.88572 3.60562 -34.64541 1.000 21.45041 113 LEU C N 1
ATOM 3118 C CA . LEU B 2 129 ? -7.90936 4.68845 -34.65707 1.000 22.49417 113 LEU C CA 1
ATOM 3119 C C . LEU B 2 129 ? -8.08969 5.57163 -35.88259 1.000 27.72004 113 LEU C C 1
ATOM 3120 O O . LEU B 2 129 ? -7.99029 6.80160 -35.79291 1.000 25.59350 113 LEU C O 1
ATOM 3136 N N . LYS B 2 130 ? -8.36134 4.96255 -37.03458 1.000 22.40558 114 LYS C N 1
ATOM 3137 C CA . LYS B 2 130 ? -8.58884 5.75368 -38.24521 1.000 28.26769 114 LYS C CA 1
ATOM 3138 C C . LYS B 2 130 ? -9.80669 6.64958 -38.07969 1.000 28.74554 114 LYS C C 1
ATOM 3139 O O . LYS B 2 130 ? -9.75397 7.85065 -38.36835 1.000 30.35859 114 LYS C O 1
ATOM 3158 N N . GLY B 2 131 ? -10.91365 6.08791 -37.59710 1.000 27.73027 115 GLY C N 1
ATOM 3159 C CA . GLY B 2 131 ? -12.08867 6.90442 -37.34361 1.000 33.05365 115 GLY C CA 1
ATOM 3160 C C . GLY B 2 131 ? -11.79866 8.06783 -36.41266 1.000 41.51380 115 GLY C C 1
ATOM 3161 O O . GLY B 2 131 ? -12.34731 9.16109 -36.57883 1.000 41.28264 115 GLY C O 1
ATOM 3165 N N . GLN B 2 132 ? -10.93017 7.85179 -35.42742 1.000 31.38308 116 GLN C N 1
ATOM 3166 C CA . GLN B 2 132 ? -10.59428 8.87281 -34.44470 1.000 39.12520 116 GLN C CA 1
ATOM 3167 C C . GLN B 2 132 ? -9.54970 9.86331 -34.94487 1.000 35.68308 116 GLN C C 1
ATOM 3168 O O . GLN B 2 132 ? -9.22198 10.80817 -34.21456 1.000 39.88993 116 GLN C O 1
ATOM 3182 N N . GLY B 2 133 ? -9.01538 9.66323 -36.14602 1.000 33.67750 117 GLY C N 1
ATOM 3183 C CA . GLY B 2 133 ? -8.02996 10.57292 -36.69994 1.000 35.86238 117 GLY C CA 1
ATOM 3184 C C . GLY B 2 133 ? -6.60423 10.33458 -36.24887 1.000 37.99912 117 GLY C C 1
ATOM 3185 O O . GLY B 2 133 ? -5.78525 11.25752 -36.29521 1.000 29.97203 117 GLY C O 1
ATOM 3189 N N . LEU B 2 134 ? -6.27115 9.10519 -35.84652 1.000 29.24646 118 LEU C N 1
ATOM 3190 C CA . LEU B 2 134 ? -5.04629 8.83327 -35.10820 1.000 27.67554 118 LEU C CA 1
ATOM 3191 C C . LEU B 2 134 ? -4.04013 7.98952 -35.88035 1.000 35.07051 118 LEU C C 1
ATOM 3192 O O . LEU B 2 134 ? -3.14908 7.38886 -35.27260 1.000 28.21038 118 LEU C O 1
ATOM 3208 N N . MET B 2 135 ? -4.14364 7.94457 -37.20247 1.000 29.18626 119 MET C N 1
ATOM 3209 C CA . MET B 2 135 ? -3.16696 7.21520 -38.00495 1.000 37.35489 119 MET C CA 1
ATOM 3210 C C . MET B 2 135 ? -2.27601 8.16263 -38.80696 1.000 38.79378 119 MET C C 1
ATOM 3211 O O . MET B 2 135 ? -1.31891 7.73025 -39.44825 1.000 36.65933 119 MET C O 1
#

Foldseek 3Di:
DADVVLVVLVVQLPDPCLQLLCVVDPVVVQVVVCPDCVNVVLLVVLVVVLVPDDDDPVHVVSLVVSLVSQLPVNCVNPVDNVLSNVSSSLSSSLSSCVVVVPPPDCSVVFQVVQSVVSHHGD/DADPQADVVHQQQCPPALQHDDPVPLFQWGKAWDDPPSVVVVVLLVVLCCVQQNDSHDYRPDDPVSSLVSQLNSQVPQQVTFIWIGGNVRPDTQDGRGGSNVNSVSSVVVCVVVVRD

Nearest PDB structures (foldseek):
  8ows-assembly1_C  TM=1.009E+00  e=1.535E-24  Escherichia marmotae
  7ncw-assembly1_A  TM=3.199E-01  e=8.310E-02  Chlamydomonas reinhardtii
  8ows-assembly1_A  TM=1.008E+00  e=1.631E-17  Escherichia marmotae

Organism: NCBI:txid1499973

Solvent-accessible surface area: 11165 Å² total; per-residue (Å²): 192,63,46,104,92,0,88,90,4,25,109,20,2,55,42,128,75,32,6,57,40,1,149,108,38,100,31,40,54,1,5,60,40,0,14,95,85,159,10,6,92,40,2,37,68,23,24,68,53,4,90,150,83,108,37,113,124,47,4,61,131,31,3,58,42,0,5,58,59,0,0,23,66,0,10,144,34,44,82,13,13,18,0,1,4,1,0,0,2,0,1,10,1,0,0,31,0,34,26,54,149,62,154,152,5,59,0,32,93,57,0,19,42,17,3,118,113,32,138,5,1,89,125,69,78,8,13,14,28,6,4,6,16,21,8,0,120,71,40,68,1,79,9,41,14,171,49,39,43,18,2,2,0,27,33,91,62,177,84,53,24,70,14,6,22,64,5,4,74,17,2,51,114,57,16,12,14,15,1,3,108,23,123,25,58,44,142,92,0,7,45,6,1,77,145,9,0,57,176,16,79,99,5,96,0,18,0,68,1,12,62,56,88,83,92,44,10,84,77,25,30,0,33,95,0,0,50,45,2,33,104,29,0,116,72,82,64,53,94

Radius of gyration: 17.51 Å; Cα contacts (8 Å, |Δi|>4): 345; chains: 2; bounding box: 47×39×39 Å

Secondary structure (DSSP, 8-state):
---HHHHHHHHHHTSTTTTGGGGG--HHHHHHHHHSHHHHHHHHHHHHHHHTS---HHHHHHHHHHHHHHHHHHHHHH--HHHHHHHHHHHHHHHHHHHTT-SS-HIIIIIIHHHHTT----/-------SS-HHHHTTSTT---TT---S-EEEE-SS-HHHHHHHHHHHHHHHT--SSS--SS-HHHHHHHHHHHHTT-TT--EEEE-TTSS-EEEEEE-HHHHHHHHHHHHHHTT--

Sequence (239 aa):
MINNKLIEIDNNCLSAPSFFDFLKSLNVDSALDSSRDEPEFDDCCWMSEFNSLDKESFQDDDIEFIDSLREKAFKYSFRVINNAEISSRISDDIEIISKSFVLEKENSWSITHLWSSYKNGKFPEVSESGHHVPAVRKSKGRPFEVSRFDKTRPTLFPRGENPEHSAWRLHHAERDVIGPRQGDFPGSDKELFDAYRKAYSKLDDIRVDVKSPNGTYTLGTNVTPSKAVDLIEVWLKGQGLM